Protein AF-A0A951REX8-F1 (afdb_monomer_lite)

pLDDT: mean 74.03, std 18.64, range [33.78, 98.06]

Secondary structure (DSSP, 8-state):
------SSSSSSSSTTS----------------TT-PPEEEEEE-TT--HHHHHHH-TTSEE-SSGGG-SEEEEEEEEE-GGGEEEEEEEEEE-GGGTT--EEEEEEEETT--HHHHHHHHHHHHHHHHHHHHTTSGGGGG---------STT-----------TTTTEEEEEEEEEEEEE-SSEEEEEEEEEEEEEEE-SS-EEEE--EEEEEEEEEEETTEEEEEEEEEEE--

Structure (mmCIF, N/CA/C/O backbone):
data_AF-A0A951REX8-F1
#
_entry.id   AF-A0A951REX8-F1
#
loop_
_atom_site.group_PDB
_atom_site.id
_atom_site.type_symbol
_atom_site.label_atom_id
_atom_site.label_alt_id
_atom_site.label_comp_id
_atom_site.label_asym_id
_atom_site.label_entity_id
_atom_site.label_seq_id
_atom_site.pdbx_PDB_ins_code
_atom_site.Cartn_x
_atom_site.Cartn_y
_atom_site.Cartn_z
_atom_site.occupancy
_atom_site.B_iso_or_equiv
_atom_site.auth_seq_id
_atom_site.auth_comp_id
_atom_site.auth_asym_id
_atom_site.auth_atom_id
_atom_site.pdbx_PDB_model_num
ATOM 1 N N . MET A 1 1 ? -49.685 -51.882 56.165 1.00 44.94 1 MET A N 1
ATOM 2 C CA . MET A 1 1 ? -49.463 -52.350 54.774 1.00 44.94 1 MET A CA 1
ATOM 3 C C . MET A 1 1 ? -50.764 -52.078 54.022 1.00 44.94 1 MET A C 1
ATOM 5 O O . MET A 1 1 ? -51.753 -52.671 54.402 1.00 44.94 1 MET A O 1
ATOM 9 N N . LYS A 1 2 ? -50.931 -51.133 53.093 1.00 41.31 2 LYS A N 1
ATOM 10 C CA . LYS A 1 2 ? -50.053 -50.334 52.222 1.00 41.31 2 LYS A CA 1
ATOM 11 C C . LYS A 1 2 ? -50.629 -48.901 52.150 1.00 41.31 2 LYS A C 1
ATOM 13 O O . LYS A 1 2 ? -51.845 -48.759 52.134 1.00 41.31 2 LYS A O 1
ATOM 18 N N . LEU A 1 3 ? -49.785 -47.871 52.085 1.00 39.97 3 LEU A N 1
ATOM 19 C CA . LEU A 1 3 ? -50.182 -46.517 51.673 1.00 39.97 3 LEU A CA 1
ATOM 20 C C . LEU A 1 3 ? -49.623 -46.278 50.266 1.00 39.97 3 LEU A C 1
ATOM 22 O O . LEU A 1 3 ? -48.453 -46.556 50.008 1.00 39.97 3 LEU A O 1
ATOM 26 N N . ASN A 1 4 ? -50.496 -45.848 49.356 1.00 43.50 4 ASN A N 1
ATOM 27 C CA . ASN A 1 4 ? -50.215 -45.644 47.938 1.00 43.50 4 ASN A CA 1
ATOM 28 C C . ASN A 1 4 ? -49.364 -44.384 47.721 1.00 43.50 4 ASN A C 1
ATOM 30 O O . ASN A 1 4 ? -49.815 -43.274 47.994 1.00 43.50 4 ASN A O 1
ATOM 34 N N . SER A 1 5 ? -48.168 -44.551 47.155 1.00 51.00 5 SER A N 1
ATOM 35 C CA . SER A 1 5 ? -47.365 -43.457 46.597 1.00 51.00 5 SER A CA 1
ATOM 36 C C . SER A 1 5 ? -47.782 -43.198 45.151 1.00 51.00 5 SER A C 1
ATOM 38 O O . SER A 1 5 ? -47.315 -43.861 44.231 1.00 51.00 5 SER A O 1
ATOM 40 N N . SER A 1 6 ? -48.681 -42.241 44.934 1.00 53.66 6 SER A N 1
ATOM 41 C CA . SER A 1 6 ? -48.972 -41.673 43.608 1.00 53.66 6 SER A CA 1
ATOM 42 C C . SER A 1 6 ? -49.496 -40.245 43.758 1.00 53.66 6 SER A C 1
ATOM 44 O O . SER A 1 6 ? -50.641 -39.964 43.438 1.00 53.66 6 SER A O 1
ATOM 46 N N . ALA A 1 7 ? -48.679 -39.346 44.317 1.00 53.06 7 ALA A N 1
ATOM 47 C CA . ALA A 1 7 ? -49.010 -37.916 44.388 1.00 53.06 7 ALA A CA 1
ATOM 48 C C . ALA A 1 7 ? -47.779 -37.007 44.597 1.00 53.06 7 ALA A C 1
ATOM 50 O O . ALA A 1 7 ? -47.863 -36.010 45.303 1.00 53.06 7 ALA A O 1
ATOM 51 N N . LEU A 1 8 ? -46.615 -37.343 44.027 1.00 48.91 8 LEU A N 1
ATOM 52 C CA . LEU A 1 8 ? -45.377 -36.565 44.238 1.00 48.91 8 LEU A CA 1
ATOM 53 C C . LEU A 1 8 ? -44.594 -36.262 42.952 1.00 48.91 8 LEU A C 1
ATOM 55 O O . LEU A 1 8 ? -43.401 -35.994 42.998 1.00 48.91 8 LEU A O 1
ATOM 59 N N . LEU A 1 9 ? -45.265 -36.272 41.796 1.00 46.84 9 LEU A N 1
ATOM 60 C CA . LEU A 1 9 ? -44.644 -35.976 40.495 1.00 46.84 9 LEU A CA 1
ATOM 61 C C . LEU A 1 9 ? -45.234 -34.753 39.777 1.00 46.84 9 LEU A C 1
ATOM 63 O O . LEU A 1 9 ? -44.963 -34.546 38.601 1.00 46.84 9 LEU A O 1
ATOM 67 N N . LEU A 1 10 ? -46.001 -33.909 40.477 1.00 46.56 10 LEU A N 1
ATOM 68 C CA . LEU A 1 10 ? -46.634 -32.725 39.879 1.00 46.56 10 LEU A CA 1
ATOM 69 C C . LEU A 1 10 ? -46.294 -31.401 40.590 1.00 46.56 10 LEU A C 1
ATOM 71 O O . LEU A 1 10 ? -47.094 -30.476 40.586 1.00 46.56 10 LEU A O 1
ATOM 75 N N . SER A 1 11 ? -45.109 -31.296 41.203 1.00 46.25 11 SER A N 1
ATOM 76 C CA . SER A 1 11 ? -44.628 -30.042 41.821 1.00 46.25 11 SER A CA 1
ATOM 77 C C . SER A 1 11 ? -43.315 -29.513 41.224 1.00 46.25 11 SER A C 1
ATOM 79 O O . SER A 1 11 ? -42.763 -28.544 41.737 1.00 46.25 11 SER A O 1
ATOM 81 N N . PHE A 1 12 ? -42.810 -30.101 40.133 1.00 40.66 12 PHE A N 1
ATOM 82 C CA . PHE A 1 12 ? -41.571 -29.644 39.478 1.00 40.66 12 PHE A CA 1
ATOM 83 C C . PHE A 1 12 ? -41.795 -28.996 38.097 1.00 40.66 12 PHE A C 1
ATOM 85 O O . PHE A 1 12 ? -40.836 -28.664 37.411 1.00 40.66 12 PHE A O 1
ATOM 92 N N . LEU A 1 13 ? -43.056 -28.781 37.690 1.00 42.59 13 LEU A N 1
ATOM 93 C CA . LEU A 1 13 ? -43.425 -28.259 36.361 1.00 42.59 13 LEU A CA 1
ATOM 94 C C . LEU A 1 13 ? -43.829 -26.767 36.352 1.00 42.59 13 LEU A C 1
ATOM 96 O O . LEU A 1 13 ? -44.333 -26.276 35.351 1.00 42.59 13 LEU A O 1
ATOM 100 N N . VAL A 1 14 ? -43.628 -26.024 37.448 1.00 45.00 14 VAL A N 1
ATOM 101 C CA . VAL A 1 14 ? -43.985 -24.583 37.519 1.00 45.00 14 VAL A CA 1
ATOM 102 C C . VAL A 1 14 ? -42.784 -23.683 37.857 1.00 45.00 14 VAL A C 1
ATOM 104 O O . VAL A 1 14 ? -42.881 -22.466 37.777 1.00 45.00 14 VAL A O 1
ATOM 107 N N . PHE A 1 15 ? -41.598 -24.248 38.103 1.00 40.59 15 PHE A N 1
ATOM 108 C CA . PHE A 1 15 ? -40.358 -23.477 38.308 1.00 40.59 15 PHE A CA 1
ATOM 109 C C . PHE A 1 15 ? -39.519 -23.300 37.025 1.00 40.59 15 PHE A C 1
ATOM 111 O O . PHE A 1 15 ? -38.314 -23.089 37.088 1.00 40.59 15 PHE A O 1
ATOM 118 N N . PHE A 1 16 ? -40.152 -23.393 35.851 1.00 43.62 16 PHE A N 1
ATOM 119 C CA . PHE A 1 16 ? -39.510 -23.219 34.538 1.00 43.62 16 PHE A CA 1
ATOM 120 C C . PHE A 1 16 ? -40.000 -21.976 33.771 1.00 43.62 16 PHE A C 1
ATOM 122 O O . PHE A 1 16 ? -39.776 -21.861 32.570 1.00 43.62 16 PHE A O 1
ATOM 129 N N . LEU A 1 17 ? -40.655 -21.025 34.447 1.00 45.03 17 LEU A N 1
ATOM 130 C CA . LEU A 1 17 ? -41.096 -19.755 33.855 1.00 45.03 17 LEU A CA 1
ATOM 131 C C . LEU A 1 17 ? -40.628 -18.551 34.687 1.00 45.03 17 LEU A C 1
ATOM 133 O O . LEU A 1 17 ? -41.444 -17.843 35.260 1.00 45.03 17 LEU A O 1
ATOM 137 N N . SER A 1 18 ? -39.317 -18.302 34.746 1.00 45.28 18 SER A N 1
ATOM 138 C CA . SER A 1 18 ? -38.777 -16.941 34.952 1.00 45.28 18 SER A CA 1
ATOM 139 C C . SER A 1 18 ? -37.246 -16.892 34.874 1.00 45.28 18 SER A C 1
ATOM 141 O O . SER A 1 18 ? -36.589 -16.336 35.751 1.00 45.28 18 SER A O 1
ATOM 143 N N . SER A 1 19 ? -36.637 -17.442 33.828 1.00 41.75 19 SER A N 1
ATOM 144 C CA . SER A 1 19 ? -35.323 -16.960 33.392 1.00 41.75 19 SER A CA 1
ATOM 145 C C . SER A 1 19 ? -35.574 -15.991 32.248 1.00 41.75 19 SER A C 1
ATOM 147 O O . SER A 1 19 ? -35.722 -16.379 31.093 1.00 41.75 19 SER A O 1
ATOM 149 N N . GLN A 1 20 ? -35.692 -14.710 32.598 1.00 53.12 20 GLN A N 1
ATOM 150 C CA . GLN A 1 20 ? -35.602 -13.622 31.632 1.00 53.12 20 GLN A CA 1
ATOM 151 C C . GLN A 1 20 ? -34.292 -13.823 30.869 1.00 53.12 20 GLN A C 1
ATOM 153 O O . GLN A 1 20 ? -33.210 -13.652 31.432 1.00 53.12 20 GLN A O 1
ATOM 158 N N . ILE A 1 21 ? -34.376 -14.249 29.608 1.00 54.44 21 ILE A N 1
ATOM 159 C CA . ILE A 1 21 ? -33.221 -14.230 28.721 1.00 54.44 21 ILE A CA 1
ATOM 160 C C . ILE A 1 21 ? -32.997 -12.757 28.411 1.00 54.44 21 ILE A C 1
ATOM 162 O O . ILE A 1 21 ? -33.536 -12.226 27.440 1.00 54.44 21 ILE A O 1
ATOM 166 N N . THR A 1 22 ? -32.216 -12.083 29.253 1.00 45.34 22 THR A N 1
ATOM 167 C CA . THR A 1 22 ? -31.586 -10.825 28.879 1.00 45.34 22 THR A CA 1
ATOM 168 C C . THR A 1 22 ? -30.729 -11.148 27.667 1.00 45.34 22 THR A C 1
ATOM 170 O O . THR A 1 22 ? -29.610 -11.642 27.791 1.00 45.34 22 THR A O 1
ATOM 173 N N . HIS A 1 23 ? -31.278 -10.922 26.476 1.00 47.47 23 HIS A N 1
ATOM 174 C CA . HIS A 1 23 ? -30.479 -10.808 25.274 1.00 47.47 23 HIS A CA 1
ATOM 175 C C . HIS A 1 23 ? -29.679 -9.532 25.497 1.00 47.47 23 HIS A C 1
ATOM 177 O O . HIS A 1 23 ? -30.139 -8.429 25.199 1.00 47.47 23 HIS A O 1
ATOM 183 N N . ALA A 1 24 ? -28.509 -9.670 26.121 1.00 40.78 24 ALA A N 1
ATOM 184 C CA . ALA A 1 24 ? -27.472 -8.676 25.994 1.00 40.78 24 ALA A CA 1
ATOM 185 C C . ALA A 1 24 ? -27.229 -8.591 24.493 1.00 40.78 24 ALA A C 1
ATOM 187 O O . ALA A 1 24 ? -26.622 -9.479 23.898 1.00 40.78 24 ALA A O 1
ATOM 188 N N . ASN A 1 25 ? -27.821 -7.574 23.871 1.00 46.06 25 ASN A N 1
ATOM 189 C CA . ASN A 1 25 ? -27.538 -7.214 22.506 1.00 46.06 25 ASN A CA 1
ATOM 190 C C . ASN A 1 25 ? -26.065 -6.812 22.512 1.00 46.06 25 ASN A C 1
ATOM 192 O O . ASN A 1 25 ? -25.723 -5.657 22.770 1.00 46.06 25 ASN A O 1
ATOM 196 N N . SER A 1 26 ? -25.175 -7.786 22.326 1.00 38.91 26 SER A N 1
ATOM 197 C CA . SER A 1 26 ? -23.780 -7.537 22.032 1.00 38.91 26 SER A CA 1
ATOM 198 C C . SER A 1 26 ? -23.741 -7.015 20.603 1.00 38.91 26 SER A C 1
ATOM 200 O O . SER A 1 26 ? -23.246 -7.666 19.688 1.00 38.91 26 SER A O 1
ATOM 202 N N . ASN A 1 27 ? -24.239 -5.790 20.425 1.00 37.78 27 ASN A N 1
ATOM 203 C CA . ASN A 1 27 ? -23.615 -4.844 19.529 1.00 37.78 27 ASN A CA 1
ATOM 204 C C . ASN A 1 27 ? -22.183 -4.695 20.039 1.00 37.78 27 ASN A C 1
ATOM 206 O O . ASN A 1 27 ? -21.844 -3.739 20.733 1.00 37.78 27 ASN A O 1
ATOM 210 N N . SER A 1 28 ? -21.331 -5.664 19.712 1.00 33.78 28 SER A N 1
ATOM 211 C CA . SER A 1 28 ? -19.890 -5.529 19.780 1.00 33.78 28 SER A CA 1
ATOM 212 C C . SER A 1 28 ? -19.479 -4.564 18.673 1.00 33.78 28 SER A C 1
ATOM 214 O O . SER A 1 28 ? -18.760 -4.909 17.740 1.00 33.78 28 SER A O 1
ATOM 216 N N . ARG A 1 29 ? -19.925 -3.308 18.787 1.00 38.94 29 ARG A N 1
ATOM 217 C CA . ARG A 1 29 ? -19.054 -2.201 18.442 1.00 38.94 29 ARG A CA 1
ATOM 218 C C . ARG A 1 29 ? -17.895 -2.377 19.408 1.00 38.94 29 ARG A C 1
ATOM 220 O O . ARG A 1 29 ? -18.053 -2.147 20.607 1.00 38.94 29 ARG A O 1
ATOM 227 N N . GLN A 1 30 ? -16.775 -2.901 18.904 1.00 41.84 30 GLN A N 1
ATOM 228 C CA . GLN A 1 30 ? -15.505 -2.822 19.621 1.00 41.84 30 GLN A CA 1
ATOM 229 C C . GLN A 1 30 ? -15.408 -1.415 20.220 1.00 41.84 30 GLN A C 1
ATOM 231 O O . GLN A 1 30 ? -15.847 -0.482 19.536 1.00 41.84 30 GLN A O 1
ATOM 236 N N . PRO A 1 31 ? -14.895 -1.247 21.456 1.00 38.09 31 PRO A N 1
ATOM 237 C CA . PRO A 1 31 ? -14.731 0.075 22.043 1.00 38.09 31 PRO A CA 1
ATOM 238 C C . PRO A 1 31 ? -14.084 0.954 20.982 1.00 38.09 31 PRO A C 1
ATOM 240 O O . PRO A 1 31 ? -12.977 0.659 20.522 1.00 38.09 31 PRO A O 1
ATOM 243 N N . GLY A 1 32 ? -14.854 1.931 20.492 1.00 43.75 32 GLY A N 1
ATOM 244 C CA . GLY A 1 32 ? -14.408 2.813 19.432 1.00 43.75 32 GLY A CA 1
ATOM 245 C C . GLY A 1 32 ? -13.082 3.367 19.900 1.00 43.75 32 GLY A C 1
ATOM 246 O O . GLY A 1 32 ? -13.005 3.898 21.012 1.00 43.75 32 GLY A O 1
ATOM 247 N N . ARG A 1 33 ? -12.019 3.144 19.119 1.00 61.41 33 ARG A N 1
ATOM 248 C CA . ARG A 1 33 ? -10.714 3.682 19.490 1.00 61.41 33 ARG A CA 1
ATOM 249 C C . ARG A 1 33 ? -10.919 5.168 19.786 1.00 61.41 33 ARG A C 1
ATOM 251 O O . ARG A 1 33 ? -11.617 5.812 19.000 1.00 61.41 33 ARG A O 1
ATOM 258 N N . PRO A 1 34 ? -10.365 5.713 20.883 1.00 56.00 34 PRO A N 1
ATOM 259 C CA . PRO A 1 34 ? -10.781 7.011 21.431 1.00 56.00 34 PRO A CA 1
ATOM 260 C C . PRO A 1 34 ? -10.759 8.175 20.429 1.00 56.00 34 PRO A C 1
ATOM 262 O O . PRO A 1 34 ? -11.400 9.196 20.638 1.00 56.00 34 PRO A O 1
ATOM 265 N N . ASN A 1 35 ? -10.003 8.023 19.342 1.00 72.06 35 ASN A N 1
ATOM 266 C CA . ASN A 1 35 ? -9.766 9.018 18.309 1.00 72.06 35 ASN A CA 1
ATOM 267 C C . ASN A 1 35 ? -10.470 8.738 16.966 1.00 72.06 35 ASN A C 1
ATOM 269 O O . ASN A 1 35 ? -10.239 9.490 16.026 1.00 72.06 35 ASN A O 1
ATOM 273 N N . GLY A 1 36 ? -11.266 7.669 16.836 1.00 81.81 36 GLY A N 1
ATOM 274 C CA . GLY A 1 36 ? -11.939 7.299 15.581 1.00 81.81 36 GLY A CA 1
ATOM 275 C C . GLY A 1 36 ? -11.011 6.803 14.463 1.00 81.81 36 GLY A C 1
ATOM 276 O O . GLY A 1 36 ? -11.469 6.608 13.340 1.00 81.81 36 GLY A O 1
ATOM 277 N N . ARG A 1 37 ? -9.716 6.592 14.745 1.00 93.12 37 ARG A N 1
ATOM 278 C CA . ARG A 1 37 ? -8.727 6.150 13.751 1.00 93.12 37 ARG A CA 1
ATOM 279 C C . ARG A 1 37 ? -8.721 4.636 13.579 1.00 93.12 37 ARG A C 1
ATOM 281 O O . ARG A 1 37 ? -8.806 3.877 14.553 1.00 93.12 37 ARG A O 1
ATOM 288 N N . ILE A 1 38 ? -8.509 4.210 12.339 1.00 95.38 38 ILE A N 1
ATOM 289 C CA . ILE A 1 38 ? -8.200 2.817 12.019 1.00 95.38 38 ILE A CA 1
ATOM 290 C C . ILE A 1 38 ? -6.740 2.494 12.355 1.00 95.38 38 ILE A C 1
ATOM 292 O O . ILE A 1 38 ? -5.863 3.352 12.225 1.00 95.38 38 ILE A O 1
ATOM 296 N N . SER A 1 39 ? -6.479 1.264 12.791 1.00 96.56 39 SER A N 1
ATOM 297 C CA . SER A 1 39 ? -5.122 0.746 12.975 1.00 96.56 39 SER A CA 1
ATOM 298 C C . SER A 1 39 ? -4.603 0.143 11.673 1.00 96.56 39 SER A C 1
ATOM 300 O O . SER A 1 39 ? -5.248 -0.730 11.098 1.00 96.56 39 SER A O 1
ATOM 302 N N . VAL A 1 40 ? -3.417 0.554 11.247 1.00 97.44 40 VAL A N 1
ATOM 303 C CA . VAL A 1 40 ? -2.760 0.104 10.020 1.00 97.44 40 VAL A CA 1
ATOM 304 C C . VAL A 1 40 ? -1.453 -0.588 10.375 1.00 97.44 40 VAL A C 1
ATOM 306 O O . VAL A 1 40 ? -0.632 -0.035 11.110 1.00 97.44 40 VAL A O 1
ATOM 309 N N . PHE A 1 41 ? -1.256 -1.786 9.834 1.00 96.69 41 PHE A N 1
ATOM 310 C CA . PHE A 1 41 ? 0.031 -2.471 9.835 1.00 96.69 41 PHE A CA 1
ATOM 311 C C . PHE A 1 41 ? 0.647 -2.361 8.440 1.00 96.69 41 PHE A C 1
ATOM 313 O O . PHE A 1 41 ? -0.022 -2.657 7.450 1.00 96.69 41 PHE A O 1
ATOM 320 N N . LEU A 1 42 ? 1.895 -1.897 8.376 1.00 96.69 42 LEU A N 1
ATOM 321 C CA . LEU A 1 42 ? 2.667 -1.783 7.141 1.00 96.69 42 LEU A CA 1
ATOM 322 C C . LEU A 1 42 ? 3.652 -2.950 7.080 1.00 96.69 42 LEU A C 1
ATOM 324 O O . LEU A 1 42 ? 4.591 -3.001 7.873 1.00 96.69 42 LEU A O 1
ATOM 328 N N . ASP A 1 43 ? 3.410 -3.864 6.151 1.00 91.12 43 ASP A N 1
ATOM 329 C CA . ASP A 1 43 ? 4.246 -5.020 5.847 1.00 91.12 43 ASP A CA 1
ATOM 330 C C . ASP A 1 43 ? 5.103 -4.688 4.626 1.00 91.12 43 ASP A C 1
ATOM 332 O O . ASP A 1 43 ? 4.635 -4.667 3.482 1.00 91.12 43 ASP A O 1
ATOM 336 N N . THR A 1 44 ? 6.336 -4.285 4.909 1.00 92.00 44 THR A N 1
ATOM 337 C CA . THR A 1 44 ? 7.257 -3.699 3.938 1.00 92.00 44 THR A CA 1
ATOM 338 C C . THR A 1 44 ? 8.674 -4.182 4.207 1.00 92.00 44 THR A C 1
ATOM 340 O O . THR A 1 44 ? 9.042 -4.477 5.345 1.00 92.00 44 THR A O 1
ATOM 343 N N . GLU A 1 45 ? 9.506 -4.207 3.172 1.00 89.19 45 GLU A N 1
ATOM 344 C CA . GLU A 1 45 ? 10.932 -4.507 3.319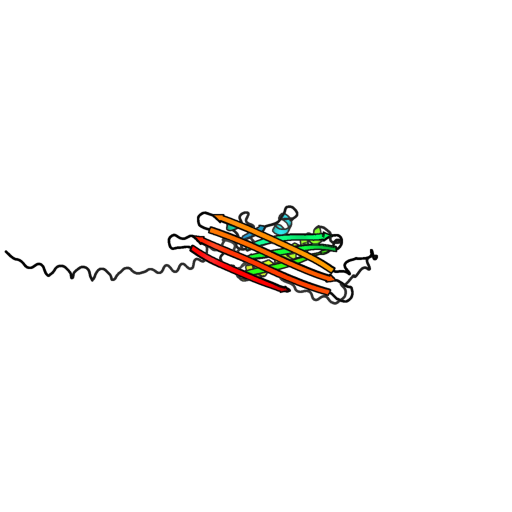 1.00 89.19 45 GLU A CA 1
ATOM 345 C C . GLU A 1 45 ? 11.744 -3.256 3.723 1.00 89.19 45 GLU A C 1
ATOM 347 O O . GLU A 1 45 ? 11.220 -2.147 3.844 1.00 89.19 45 GLU A O 1
ATOM 352 N N . SER A 1 46 ? 13.059 -3.419 3.895 1.00 89.25 46 SER A N 1
ATOM 353 C CA . SER A 1 46 ? 13.979 -2.403 4.435 1.00 89.25 46 SER A CA 1
ATOM 354 C C . SER A 1 46 ? 14.123 -1.116 3.614 1.00 89.25 46 SER A C 1
ATOM 356 O O . SER A 1 46 ? 14.633 -0.125 4.128 1.00 89.25 46 SER A O 1
ATOM 358 N N . TRP A 1 47 ? 13.704 -1.109 2.348 1.00 90.56 47 TRP A N 1
ATOM 359 C CA . TRP A 1 47 ? 13.794 0.061 1.470 1.00 90.56 47 TRP A CA 1
ATOM 360 C C . TRP A 1 47 ? 12.700 1.106 1.730 1.00 90.56 47 TRP A C 1
ATOM 362 O O . TRP A 1 47 ? 12.762 2.203 1.177 1.00 90.56 47 TRP A O 1
ATOM 372 N N . PHE A 1 48 ? 11.677 0.765 2.513 1.00 95.06 48 PHE A N 1
ATOM 373 C CA . PHE A 1 48 ? 10.492 1.592 2.684 1.00 95.06 48 PHE A CA 1
ATOM 374 C C . PHE A 1 48 ? 10.684 2.687 3.744 1.00 95.06 48 PHE A C 1
ATOM 376 O O . PHE A 1 48 ? 11.035 2.421 4.895 1.00 95.06 48 PHE A O 1
ATOM 383 N N . ASP A 1 49 ? 10.391 3.936 3.374 1.00 96.06 49 ASP A N 1
ATOM 384 C CA . ASP A 1 49 ? 10.482 5.093 4.273 1.00 96.06 49 ASP A CA 1
ATOM 385 C C . ASP A 1 49 ? 9.224 5.207 5.157 1.00 96.06 49 ASP A C 1
ATOM 387 O O . ASP A 1 49 ? 8.250 5.896 4.832 1.00 96.06 49 ASP A O 1
ATOM 391 N N . HIS A 1 50 ? 9.234 4.495 6.288 1.00 96.31 50 HIS A N 1
ATOM 392 C CA . HIS A 1 50 ? 8.125 4.509 7.245 1.00 96.31 50 HIS A CA 1
ATOM 393 C C . HIS A 1 50 ? 7.854 5.896 7.829 1.00 96.31 50 HIS A C 1
ATOM 395 O O . HIS A 1 50 ? 6.696 6.229 8.088 1.00 96.31 50 HIS A O 1
ATOM 401 N N . ASP A 1 51 ? 8.894 6.690 8.075 1.00 97.12 51 ASP A N 1
ATOM 402 C CA . ASP A 1 51 ? 8.745 7.980 8.742 1.00 97.12 51 ASP A CA 1
ATOM 403 C C . ASP A 1 51 ? 8.085 8.992 7.810 1.00 97.12 51 ASP A C 1
ATOM 405 O O . ASP A 1 51 ? 7.141 9.673 8.220 1.00 97.12 51 ASP A O 1
ATOM 409 N N . PHE A 1 52 ? 8.477 9.006 6.534 1.00 97.88 52 PHE A N 1
ATOM 410 C CA . PHE A 1 52 ? 7.803 9.806 5.519 1.00 97.88 52 PHE A CA 1
ATOM 411 C C . PHE A 1 52 ? 6.321 9.439 5.396 1.00 97.88 52 PHE A C 1
ATOM 413 O O . PHE A 1 52 ? 5.459 10.318 5.439 1.00 97.88 52 PHE A O 1
ATOM 420 N N . VAL A 1 53 ? 5.987 8.147 5.315 1.00 98.06 53 VAL A N 1
ATOM 421 C CA . VAL A 1 53 ? 4.582 7.717 5.199 1.00 98.06 53 VAL A CA 1
ATOM 422 C C . VAL A 1 53 ? 3.768 8.086 6.436 1.00 98.06 53 VAL A C 1
ATOM 424 O O . VAL A 1 53 ? 2.655 8.600 6.308 1.00 98.06 53 VAL A O 1
ATOM 427 N N . ARG A 1 54 ? 4.328 7.914 7.638 1.00 97.25 54 ARG A N 1
ATOM 428 C CA . ARG A 1 54 ? 3.671 8.315 8.892 1.00 97.25 54 ARG A CA 1
ATOM 429 C C . ARG A 1 54 ? 3.399 9.814 8.951 1.00 97.25 54 ARG A C 1
ATOM 431 O O . ARG A 1 54 ? 2.324 10.210 9.398 1.00 97.25 54 ARG A O 1
ATOM 438 N N . GLN A 1 55 ? 4.341 10.633 8.486 1.00 97.50 55 GLN A N 1
ATOM 439 C CA . GLN A 1 55 ? 4.169 12.085 8.402 1.00 97.50 55 GLN A CA 1
ATOM 440 C C . GLN A 1 55 ? 3.093 12.471 7.380 1.00 97.50 55 GLN A C 1
ATOM 442 O O . GLN A 1 55 ? 2.272 13.346 7.646 1.00 97.50 55 GLN A O 1
ATOM 447 N N . GLN A 1 56 ? 3.071 11.807 6.223 1.00 97.38 56 GLN A N 1
ATOM 448 C CA . GLN A 1 56 ? 2.148 12.118 5.131 1.00 97.38 56 GLN A CA 1
ATOM 449 C C . GLN A 1 56 ? 0.725 11.600 5.350 1.00 97.38 56 GLN A C 1
ATOM 451 O O . GLN A 1 56 ? -0.210 12.122 4.740 1.00 97.38 56 GLN A O 1
ATOM 456 N N . ILE A 1 57 ? 0.546 10.577 6.186 1.00 97.31 57 ILE A N 1
ATOM 457 C CA . ILE A 1 57 ? -0.751 9.956 6.466 1.00 97.31 57 ILE A CA 1
ATOM 458 C C . ILE A 1 57 ? -0.949 9.879 7.991 1.00 97.31 57 ILE A C 1
ATOM 460 O O . ILE A 1 57 ? -0.861 8.802 8.590 1.00 97.31 57 ILE A O 1
ATOM 464 N N . PRO A 1 58 ? -1.233 11.019 8.650 1.00 95.19 58 PRO A N 1
ATOM 465 C CA . PRO A 1 58 ? -1.373 11.090 10.104 1.00 95.19 58 PRO A CA 1
ATOM 466 C C . PRO A 1 58 ? -2.770 10.687 10.601 1.00 95.19 58 PRO A C 1
ATOM 468 O O . PRO A 1 58 ? -3.007 10.677 11.807 1.00 95.19 58 PRO A O 1
ATOM 471 N N . VAL A 1 59 ? -3.721 10.412 9.701 1.00 94.12 59 VAL A N 1
ATOM 472 C CA . VAL A 1 59 ? -5.136 10.132 10.023 1.00 94.12 59 VAL A CA 1
ATOM 473 C C . VAL A 1 59 ? -5.389 8.697 10.491 1.00 94.12 59 VAL A C 1
ATOM 475 O O . VAL A 1 59 ? -6.474 8.390 10.975 1.00 94.12 59 VAL A O 1
ATOM 478 N N . VAL A 1 60 ? -4.384 7.826 10.405 1.00 96.31 60 VAL A N 1
ATOM 479 C CA . VAL A 1 60 ? -4.439 6.439 10.882 1.00 96.31 60 VAL A CA 1
ATOM 480 C C . VAL A 1 60 ? -3.577 6.256 12.133 1.00 96.31 60 VAL A C 1
ATOM 482 O O . VAL A 1 60 ? -2.836 7.152 12.545 1.00 96.31 60 VAL A O 1
ATOM 485 N N . ASN A 1 61 ? -3.700 5.102 12.779 1.00 96.12 61 ASN A N 1
ATOM 486 C CA . ASN A 1 61 ? -2.813 4.671 13.851 1.00 96.12 61 ASN A CA 1
ATOM 487 C C . ASN A 1 61 ? -1.901 3.552 13.339 1.00 96.12 61 ASN A C 1
ATOM 489 O O . ASN A 1 61 ? -2.403 2.526 12.896 1.00 96.12 61 ASN A O 1
ATOM 493 N N . TYR A 1 62 ? -0.583 3.708 13.417 1.00 96.75 62 TYR A N 1
ATOM 494 C CA . TYR A 1 62 ? 0.342 2.668 12.964 1.00 96.75 62 TYR A CA 1
ATOM 495 C C . TYR A 1 62 ? 0.639 1.686 14.089 1.00 96.75 62 TYR A C 1
ATOM 497 O O . TYR A 1 62 ? 1.145 2.078 15.140 1.00 96.75 62 TYR A O 1
ATOM 505 N N . VAL A 1 63 ? 0.347 0.409 13.859 1.00 95.81 63 VAL A N 1
ATOM 506 C CA . VAL A 1 63 ? 0.628 -0.673 14.810 1.00 95.81 63 VAL A CA 1
ATOM 507 C C . VAL A 1 63 ? 1.840 -1.481 14.358 1.00 95.81 63 VAL A C 1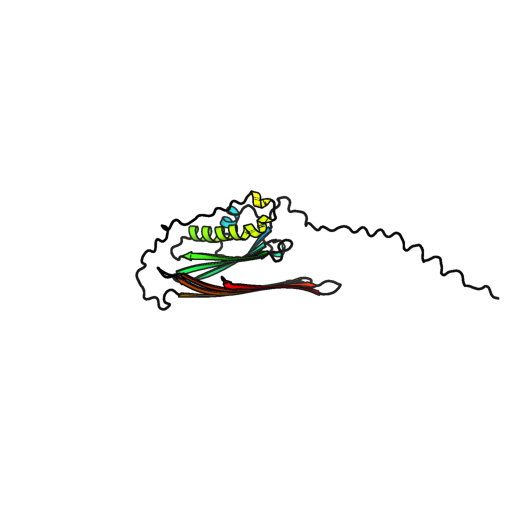
ATOM 509 O O . VAL A 1 63 ? 2.153 -1.541 13.171 1.00 95.81 63 VAL A O 1
ATOM 512 N N . ARG A 1 64 ? 2.547 -2.084 15.318 1.00 90.81 64 ARG A N 1
ATOM 513 C CA . ARG A 1 64 ? 3.695 -2.971 15.053 1.00 90.81 64 ARG A CA 1
ATOM 514 C C . ARG A 1 64 ? 3.298 -4.433 14.897 1.00 90.81 64 ARG A C 1
ATOM 516 O O . ARG A 1 64 ? 4.072 -5.212 14.363 1.00 90.81 64 ARG A O 1
ATOM 523 N N . ASP A 1 65 ? 2.123 -4.787 15.395 1.00 86.00 65 ASP A N 1
ATOM 524 C CA . ASP A 1 65 ? 1.594 -6.140 15.357 1.00 86.00 65 ASP A CA 1
ATOM 525 C C . ASP A 1 65 ? 0.441 -6.204 14.353 1.00 86.00 65 ASP A C 1
ATOM 527 O O . ASP A 1 65 ? -0.506 -5.410 14.423 1.00 86.00 65 ASP A O 1
ATOM 531 N N . ARG A 1 66 ? 0.526 -7.161 13.425 1.00 85.44 66 ARG A N 1
ATOM 532 C CA . ARG A 1 66 ? -0.485 -7.413 12.395 1.00 85.44 66 ARG A CA 1
ATOM 533 C C . ARG A 1 66 ? -1.860 -7.729 12.991 1.00 85.44 66 ARG A C 1
ATOM 535 O O . ARG A 1 66 ? -2.876 -7.379 12.396 1.00 85.44 66 ARG A O 1
ATOM 542 N N . GLU A 1 67 ? -1.922 -8.344 14.170 1.00 84.88 67 GLU A N 1
ATOM 543 C CA . GLU A 1 67 ? -3.181 -8.770 14.801 1.00 84.88 67 GLU A CA 1
ATOM 544 C C . GLU A 1 67 ? -3.976 -7.594 15.370 1.00 84.88 67 GLU A C 1
ATOM 546 O O . GLU A 1 67 ? -5.206 -7.625 15.468 1.00 84.88 67 GLU A O 1
ATOM 551 N N . GLN A 1 68 ? -3.278 -6.499 15.667 1.00 89.19 68 GLN A N 1
ATOM 552 C CA . GLN A 1 68 ? -3.878 -5.253 16.133 1.00 89.19 68 GLN A CA 1
ATOM 553 C C . GLN A 1 68 ? -4.373 -4.362 14.983 1.00 89.19 68 GLN A C 1
ATOM 555 O O . GLN A 1 68 ? -4.990 -3.317 15.230 1.00 89.19 68 GLN A O 1
ATOM 560 N N . ALA A 1 69 ? -4.122 -4.750 13.730 1.00 93.56 69 ALA A N 1
ATOM 561 C CA . ALA A 1 69 ? -4.472 -3.970 12.552 1.00 93.56 69 ALA A CA 1
ATOM 562 C C . ALA A 1 69 ? -5.947 -4.146 12.168 1.00 93.56 69 ALA A C 1
ATOM 564 O O . ALA A 1 69 ? -6.515 -5.235 12.260 1.00 93.56 69 ALA A O 1
ATOM 565 N N . ASP A 1 70 ? -6.593 -3.056 11.764 1.00 94.94 70 ASP A N 1
ATOM 566 C CA . ASP A 1 70 ? -7.832 -3.101 10.978 1.00 94.94 70 ASP A CA 1
ATOM 567 C C . ASP A 1 70 ? -7.536 -3.275 9.495 1.00 94.94 70 ASP A C 1
ATOM 569 O O . ASP A 1 70 ? -8.353 -3.833 8.778 1.00 94.94 70 ASP A O 1
ATOM 573 N N . VAL A 1 71 ? -6.385 -2.775 9.045 1.00 95.38 71 VAL A N 1
ATOM 574 C CA . VAL A 1 71 ? -5.937 -2.868 7.659 1.00 95.38 71 VAL A CA 1
ATOM 575 C C . VAL A 1 71 ? -4.484 -3.319 7.657 1.00 95.38 71 VAL A C 1
ATOM 577 O O . VAL A 1 71 ? -3.620 -2.664 8.246 1.00 95.38 71 VAL A O 1
ATOM 580 N N . HIS A 1 72 ? -4.220 -4.449 7.014 1.00 94.00 72 HIS A N 1
ATOM 581 C CA . HIS A 1 72 ? -2.871 -4.933 6.738 1.00 94.00 72 HIS A CA 1
ATOM 582 C C . HIS A 1 72 ? -2.511 -4.504 5.323 1.00 94.00 72 HIS A C 1
ATOM 584 O O . HIS A 1 72 ? -3.182 -4.886 4.368 1.00 94.00 72 HIS A O 1
ATOM 590 N N . ILE A 1 73 ? -1.487 -3.665 5.204 1.00 95.62 73 ILE A N 1
ATOM 591 C CA . ILE A 1 73 ? -0.996 -3.189 3.918 1.00 95.62 73 ILE A CA 1
ATOM 592 C C . ILE A 1 73 ? 0.310 -3.899 3.606 1.00 95.62 73 ILE A C 1
ATOM 594 O O . ILE A 1 73 ? 1.247 -3.799 4.392 1.00 95.62 73 ILE A O 1
ATOM 598 N N . ILE A 1 74 ? 0.370 -4.579 2.466 1.00 92.50 74 ILE A N 1
ATOM 599 C CA . ILE A 1 74 ? 1.579 -5.244 1.972 1.00 92.50 74 ILE A CA 1
ATOM 600 C C . ILE A 1 74 ? 2.103 -4.450 0.787 1.00 92.50 74 ILE A C 1
ATOM 602 O O . ILE A 1 74 ? 1.345 -4.171 -0.145 1.00 92.50 74 ILE A O 1
ATOM 606 N N . ILE A 1 75 ? 3.387 -4.097 0.820 1.00 92.31 75 ILE A N 1
ATOM 607 C CA . ILE A 1 75 ? 4.034 -3.345 -0.255 1.00 92.31 75 ILE A CA 1
ATOM 608 C C . ILE A 1 75 ? 5.254 -4.116 -0.735 1.00 92.31 75 ILE A C 1
ATOM 610 O O . ILE A 1 75 ? 6.245 -4.238 -0.014 1.00 92.31 75 ILE A O 1
ATOM 614 N N . THR A 1 76 ? 5.199 -4.587 -1.977 1.00 83.25 76 THR A N 1
ATOM 615 C CA . THR A 1 76 ? 6.334 -5.218 -2.653 1.00 83.25 76 THR A CA 1
ATOM 616 C C . THR A 1 76 ? 6.829 -4.317 -3.772 1.00 83.25 76 THR A C 1
ATOM 618 O O . THR A 1 76 ? 6.053 -3.593 -4.399 1.00 83.25 76 THR A O 1
ATOM 621 N N . ARG A 1 77 ? 8.142 -4.339 -4.009 1.00 84.56 77 ARG A N 1
ATOM 622 C CA . ARG A 1 77 ? 8.755 -3.683 -5.165 1.00 84.56 77 ARG A CA 1
ATOM 623 C C . ARG A 1 77 ? 9.286 -4.738 -6.121 1.00 84.56 77 ARG A C 1
ATOM 625 O O . ARG A 1 77 ? 9.862 -5.734 -5.687 1.00 84.56 77 ARG A O 1
ATOM 632 N N . HIS A 1 78 ? 9.160 -4.472 -7.407 1.00 79.50 78 HIS A N 1
ATOM 633 C CA . HIS A 1 78 ? 9.644 -5.333 -8.469 1.00 79.50 78 HIS A CA 1
ATOM 634 C C . HIS A 1 78 ? 10.419 -4.478 -9.470 1.00 79.50 78 HIS A C 1
ATOM 636 O O . HIS A 1 78 ? 9.911 -3.491 -10.000 1.00 79.50 78 HIS A O 1
ATOM 642 N N . ASN A 1 79 ? 11.699 -4.801 -9.643 1.00 72.81 79 ASN A N 1
ATOM 643 C CA . ASN A 1 79 ? 12.606 -4.036 -10.489 1.00 72.81 79 ASN A CA 1
ATOM 644 C C . ASN A 1 79 ? 12.500 -4.543 -11.935 1.00 72.81 79 ASN A C 1
ATOM 646 O O . ASN A 1 79 ? 12.703 -5.732 -12.178 1.00 72.81 79 ASN A O 1
ATOM 650 N N . ALA A 1 80 ? 12.211 -3.641 -12.871 1.00 72.88 80 ALA A N 1
ATOM 651 C CA . ALA A 1 80 ? 12.109 -3.917 -14.302 1.00 72.88 80 ALA A CA 1
ATOM 652 C C . ALA A 1 80 ? 13.375 -3.488 -15.077 1.00 72.88 80 ALA A C 1
ATOM 654 O O . ALA A 1 80 ? 13.328 -3.227 -16.277 1.00 72.88 80 ALA A O 1
ATOM 655 N N . GLY A 1 81 ? 14.517 -3.382 -14.395 1.00 69.06 81 GLY A N 1
ATOM 656 C CA . GLY A 1 81 ? 15.789 -2.969 -14.978 1.00 69.06 81 GLY A CA 1
ATOM 657 C C . GLY A 1 81 ? 15.826 -1.474 -15.291 1.00 69.06 81 GLY A C 1
ATOM 658 O O . GLY A 1 81 ? 15.459 -0.646 -14.459 1.00 69.06 81 GLY A O 1
ATOM 659 N N . SER A 1 82 ? 16.281 -1.129 -16.498 1.00 67.94 82 SER A N 1
ATOM 660 C CA . SER A 1 82 ? 16.394 0.259 -16.969 1.00 67.94 82 SER A CA 1
ATOM 661 C C . SER A 1 82 ? 15.046 0.956 -17.165 1.00 67.94 82 SER A C 1
ATOM 663 O O . SER A 1 82 ? 15.014 2.178 -17.225 1.00 67.94 82 SER A O 1
ATOM 665 N N . ALA A 1 83 ? 13.933 0.217 -17.221 1.00 69.88 83 ALA A N 1
ATOM 666 C CA . ALA A 1 83 ? 12.607 0.805 -17.389 1.00 69.88 83 ALA A CA 1
ATOM 667 C C . ALA A 1 83 ? 12.092 1.483 -16.104 1.00 69.88 83 ALA A C 1
ATOM 669 O O . ALA A 1 83 ? 11.406 2.507 -16.164 1.00 69.88 83 ALA A O 1
ATOM 670 N N . GLY A 1 84 ? 12.408 0.924 -14.931 1.00 77.44 84 GLY A N 1
ATOM 671 C CA . GLY A 1 84 ? 11.919 1.440 -13.656 1.00 77.44 84 GLY A CA 1
ATOM 672 C C . GLY A 1 84 ? 11.574 0.364 -12.634 1.00 77.44 84 GLY A C 1
ATOM 673 O O . GLY A 1 84 ? 12.080 -0.756 -12.662 1.00 77.44 84 GLY A O 1
ATOM 674 N N . THR A 1 85 ? 10.726 0.729 -11.677 1.00 80.56 85 THR A N 1
ATOM 675 C CA . THR A 1 85 ? 10.307 -0.131 -10.566 1.00 80.56 85 THR A CA 1
ATOM 676 C C . THR A 1 85 ? 8.795 -0.080 -10.392 1.00 80.56 85 THR A C 1
ATOM 678 O O . THR A 1 85 ? 8.203 0.991 -10.248 1.00 80.56 85 THR A O 1
ATOM 681 N N . ASN A 1 86 ? 8.171 -1.253 -10.345 1.00 83.06 86 ASN A N 1
ATOM 682 C CA . ASN A 1 86 ? 6.763 -1.411 -10.020 1.00 83.06 86 ASN A CA 1
ATOM 683 C C . ASN A 1 86 ? 6.586 -1.650 -8.514 1.00 83.06 86 ASN A C 1
ATOM 685 O O . ASN A 1 86 ? 7.256 -2.495 -7.925 1.00 83.06 86 ASN A O 1
ATOM 689 N N . TYR A 1 87 ? 5.665 -0.925 -7.889 1.00 87.25 87 TYR A N 1
ATOM 690 C CA . TYR A 1 87 ? 5.282 -1.083 -6.489 1.00 87.25 87 TYR A CA 1
ATOM 691 C C . TYR A 1 87 ? 3.869 -1.650 -6.422 1.00 87.25 87 TYR A C 1
ATOM 693 O O . TYR A 1 87 ? 2.906 -0.955 -6.755 1.00 87.25 87 TYR A O 1
ATOM 701 N N . ALA A 1 88 ? 3.732 -2.895 -5.975 1.00 83.12 88 ALA A N 1
ATOM 702 C CA . ALA A 1 88 ? 2.441 -3.542 -5.788 1.00 83.12 88 ALA A CA 1
ATOM 703 C C . ALA A 1 88 ? 1.982 -3.385 -4.334 1.00 83.12 88 ALA A C 1
ATOM 705 O O . ALA A 1 88 ? 2.680 -3.777 -3.401 1.00 83.12 88 ALA A O 1
ATOM 706 N N . ILE A 1 89 ? 0.785 -2.828 -4.145 1.00 91.00 89 ILE A N 1
ATOM 707 C CA . ILE A 1 89 ? 0.242 -2.440 -2.840 1.00 91.00 89 ILE A CA 1
ATOM 708 C C . ILE A 1 89 ? -1.082 -3.172 -2.618 1.00 91.00 89 ILE A C 1
ATOM 710 O O . ILE A 1 89 ? -2.061 -2.900 -3.311 1.00 91.00 89 ILE A O 1
ATOM 714 N N . SER A 1 90 ? -1.120 -4.093 -1.657 1.00 87.06 90 SER A N 1
ATOM 715 C CA . SER A 1 90 ? -2.361 -4.744 -1.214 1.00 87.06 90 SER A CA 1
ATOM 716 C C . SER A 1 90 ? -2.846 -4.147 0.086 1.00 87.06 90 SER A C 1
ATOM 718 O O . SER A 1 90 ? -2.053 -3.941 0.997 1.00 87.06 90 SER A O 1
ATOM 720 N N . PHE A 1 91 ? -4.155 -3.971 0.201 1.00 93.62 91 PHE A N 1
ATOM 721 C CA . PHE A 1 91 ? -4.855 -3.618 1.424 1.00 93.62 91 PHE A CA 1
ATOM 722 C C . PHE A 1 91 ? -5.786 -4.769 1.774 1.00 93.62 91 PHE A C 1
ATOM 724 O O . PHE A 1 91 ? -6.637 -5.145 0.968 1.00 93.62 91 PHE A O 1
ATOM 731 N N . ILE A 1 92 ? -5.607 -5.322 2.967 1.00 86.88 92 ILE A N 1
ATOM 732 C CA . ILE A 1 92 ? -6.378 -6.453 3.469 1.00 86.88 92 ILE A CA 1
ATOM 733 C C . ILE A 1 92 ? -7.150 -5.985 4.696 1.00 86.88 92 ILE A C 1
ATOM 735 O O . ILE A 1 92 ? -6.559 -5.590 5.709 1.00 86.88 92 ILE A O 1
ATOM 739 N N . GLY A 1 93 ? -8.475 -6.018 4.599 1.00 87.44 93 GLY A N 1
ATOM 740 C CA . GLY A 1 93 ? -9.372 -5.599 5.662 1.00 87.44 93 GLY A CA 1
ATOM 741 C C . GLY A 1 93 ? -9.527 -6.660 6.754 1.00 87.44 93 GLY A C 1
ATOM 742 O O . GLY A 1 93 ? -9.741 -7.844 6.500 1.00 87.44 93 GLY A O 1
ATOM 743 N N . ASN A 1 94 ? -9.462 -6.227 8.011 1.00 85.88 94 ASN A N 1
ATOM 744 C CA . ASN A 1 94 ? -9.639 -7.050 9.202 1.00 85.88 94 ASN A CA 1
ATOM 745 C C . ASN A 1 94 ? -10.812 -6.549 10.056 1.00 85.88 94 ASN A C 1
ATOM 747 O O . ASN A 1 94 ? -11.175 -5.372 10.047 1.00 85.88 94 ASN A O 1
ATOM 751 N N . ARG A 1 95 ? -11.371 -7.452 10.873 1.00 86.94 95 ARG A N 1
ATOM 752 C CA . ARG A 1 95 ? -12.458 -7.168 11.827 1.00 86.94 95 ARG A CA 1
ATOM 753 C C . ARG A 1 95 ? -13.661 -6.509 11.144 1.00 86.94 95 ARG A C 1
ATOM 755 O O . ARG A 1 95 ? -14.333 -7.163 10.357 1.00 86.94 95 ARG A O 1
ATOM 762 N N . ALA A 1 96 ? -13.928 -5.237 11.430 1.00 87.06 96 ALA A N 1
ATOM 763 C CA . ALA A 1 96 ? -15.052 -4.506 10.848 1.00 87.06 96 ALA A CA 1
ATOM 764 C C . ALA A 1 96 ? -14.913 -4.277 9.331 1.00 87.06 96 ALA A C 1
ATOM 766 O O . ALA A 1 96 ? -15.902 -3.960 8.682 1.00 87.06 96 ALA A O 1
ATOM 767 N N . PHE A 1 97 ? -13.711 -4.457 8.773 1.00 88.75 97 PHE A N 1
ATOM 768 C CA . PHE A 1 97 ? -13.413 -4.247 7.356 1.00 88.75 97 PHE A CA 1
ATOM 769 C C . PHE A 1 97 ? -13.228 -5.554 6.576 1.00 88.75 97 PHE A C 1
ATOM 771 O O . PHE A 1 97 ? -12.683 -5.535 5.478 1.00 88.75 97 PHE A O 1
ATOM 778 N N . LEU A 1 98 ? -13.644 -6.699 7.129 1.00 84.31 98 LEU A N 1
ATOM 779 C CA . LEU A 1 98 ? -13.559 -7.980 6.422 1.00 84.31 98 LEU A CA 1
ATOM 780 C C . LEU A 1 98 ? -14.258 -7.905 5.055 1.00 84.31 98 LEU A C 1
ATOM 782 O O . LEU A 1 98 ? -15.407 -7.477 4.963 1.00 84.31 98 LEU A O 1
ATOM 786 N N . GLY A 1 99 ? -13.558 -8.344 4.006 1.00 78.50 99 GLY A N 1
ATOM 787 C CA . GLY A 1 99 ? -14.048 -8.326 2.624 1.00 78.50 99 GLY A CA 1
ATOM 788 C C . GLY A 1 99 ? -13.872 -6.989 1.897 1.00 78.50 99 GLY A C 1
ATOM 789 O O . GLY A 1 99 ? -14.131 -6.919 0.697 1.00 78.50 99 GLY A O 1
ATOM 790 N N . ILE A 1 100 ? -13.406 -5.942 2.585 1.00 84.62 100 ILE A N 1
ATOM 791 C CA . ILE A 1 100 ? -12.977 -4.688 1.961 1.00 84.62 100 ILE A CA 1
ATOM 792 C C . ILE A 1 100 ? -11.480 -4.817 1.699 1.00 84.62 100 ILE A C 1
ATOM 794 O O . ILE A 1 100 ? -10.660 -4.452 2.538 1.00 84.62 100 ILE A O 1
ATOM 798 N N . ASP A 1 101 ? -11.134 -5.356 0.536 1.00 84.50 101 ASP A N 1
ATOM 799 C CA . ASP A 1 101 ? -9.750 -5.536 0.101 1.00 84.50 101 ASP A CA 1
ATOM 800 C C . ASP A 1 101 ? -9.496 -4.725 -1.169 1.00 84.50 101 ASP A C 1
ATOM 802 O O . ASP A 1 101 ? -10.385 -4.589 -2.015 1.00 84.50 101 ASP A O 1
ATOM 806 N N . ASN A 1 102 ? -8.281 -4.213 -1.342 1.00 82.38 102 ASN A N 1
ATOM 807 C CA . ASN A 1 102 ? -7.894 -3.455 -2.530 1.00 82.38 102 ASN A CA 1
ATOM 808 C C . ASN A 1 102 ? -6.486 -3.819 -2.987 1.00 82.38 102 ASN A C 1
ATOM 810 O O . ASN A 1 102 ? -5.597 -4.027 -2.168 1.00 82.38 102 ASN A O 1
ATOM 814 N N . ASP A 1 103 ? -6.275 -3.811 -4.298 1.00 80.19 103 ASP A N 1
ATOM 815 C CA . ASP A 1 103 ? -4.962 -3.957 -4.912 1.00 80.19 103 ASP A CA 1
ATOM 816 C C . ASP A 1 103 ? -4.708 -2.764 -5.818 1.00 80.19 103 ASP A C 1
ATOM 818 O O . ASP A 1 103 ? -5.490 -2.487 -6.725 1.00 80.19 103 ASP A O 1
ATOM 822 N N . LEU A 1 104 ? -3.617 -2.054 -5.553 1.00 84.19 104 LEU A N 1
ATOM 823 C CA . LEU A 1 104 ? -3.190 -0.887 -6.309 1.00 84.19 104 LEU A CA 1
ATOM 824 C C . LEU A 1 104 ? -1.724 -1.043 -6.718 1.00 84.19 104 LEU A C 1
ATOM 826 O O . LEU A 1 104 ? -0.959 -1.781 -6.094 1.00 84.19 104 LEU A O 1
ATOM 830 N N . THR A 1 105 ? -1.320 -0.323 -7.759 1.00 82.88 105 THR A N 1
ATOM 831 C CA . THR A 1 105 ? 0.063 -0.325 -8.252 1.00 82.88 105 THR A CA 1
ATOM 832 C C . THR A 1 105 ? 0.568 1.093 -8.452 1.00 82.88 105 THR A C 1
ATOM 834 O O . THR A 1 105 ? -0.194 1.952 -8.901 1.00 82.88 105 THR A O 1
ATOM 837 N N . TYR A 1 106 ? 1.857 1.313 -8.213 1.00 87.81 106 TYR A N 1
ATOM 838 C CA . TYR A 1 106 ? 2.568 2.528 -8.597 1.00 87.81 106 TYR A CA 1
ATOM 839 C C . TYR A 1 106 ? 3.781 2.175 -9.460 1.00 87.81 106 TYR A C 1
ATOM 841 O O . TYR A 1 106 ? 4.599 1.354 -9.059 1.00 87.81 106 TYR A O 1
ATOM 849 N N . TRP A 1 107 ? 3.908 2.808 -10.624 1.00 84.44 107 TRP A N 1
ATOM 850 C CA . TRP A 1 107 ? 5.089 2.686 -11.477 1.00 84.44 107 TRP A CA 1
ATOM 851 C C . TRP A 1 107 ? 6.004 3.889 -11.260 1.00 84.44 107 TRP A C 1
ATOM 853 O O . TRP A 1 107 ? 5.582 5.023 -11.483 1.00 84.44 107 TRP A O 1
ATOM 863 N N . ALA A 1 108 ? 7.245 3.638 -10.850 1.00 84.75 108 ALA A N 1
ATOM 864 C CA . ALA A 1 108 ? 8.306 4.636 -10.823 1.00 84.75 108 ALA A CA 1
ATOM 865 C C . ALA A 1 108 ? 9.207 4.426 -12.042 1.00 84.75 108 ALA A C 1
ATOM 867 O O . ALA A 1 108 ? 9.784 3.347 -12.184 1.00 84.75 108 ALA A O 1
ATOM 868 N N . ALA A 1 109 ? 9.338 5.433 -12.909 1.00 80.81 109 ALA A N 1
ATOM 869 C CA . ALA A 1 109 ? 10.302 5.370 -14.003 1.00 80.81 109 ALA A CA 1
ATOM 870 C C . ALA A 1 109 ? 11.731 5.351 -13.441 1.00 80.81 109 ALA A C 1
ATOM 872 O O . ALA A 1 109 ? 11.975 5.848 -12.341 1.00 80.81 109 ALA A O 1
ATOM 873 N N . ALA A 1 110 ? 12.692 4.805 -14.188 1.00 77.62 110 ALA A N 1
ATOM 874 C CA . ALA A 1 110 ? 14.092 4.789 -13.751 1.00 77.62 110 ALA A CA 1
ATOM 875 C C . ALA A 1 110 ? 14.691 6.198 -13.568 1.00 77.62 110 ALA A C 1
ATOM 877 O O . ALA A 1 110 ? 15.655 6.364 -12.823 1.00 77.62 110 ALA A O 1
ATOM 878 N N . THR A 1 111 ? 14.098 7.207 -14.209 1.00 82.88 111 THR A N 1
ATOM 879 C CA . THR A 1 111 ? 14.459 8.624 -14.080 1.00 82.88 111 THR A CA 1
ATOM 880 C C . THR A 1 111 ? 13.909 9.284 -12.816 1.00 82.88 111 THR A C 1
ATOM 882 O O . THR A 1 111 ? 14.389 10.355 -12.444 1.00 82.88 111 THR A O 1
ATOM 885 N N . ASN A 1 112 ? 12.941 8.666 -12.124 1.00 88.44 112 ASN A N 1
ATOM 886 C CA . ASN A 1 112 ? 12.416 9.208 -10.877 1.00 88.44 112 ASN A CA 1
ATOM 887 C C . ASN A 1 112 ? 13.517 9.278 -9.815 1.00 88.44 112 ASN A C 1
ATOM 889 O O . ASN A 1 112 ? 14.191 8.297 -9.492 1.00 88.44 112 ASN A O 1
ATOM 893 N N . SER A 1 113 ? 13.600 10.423 -9.152 1.00 93.25 113 SER A N 1
ATOM 894 C CA . SER A 1 113 ? 14.336 10.560 -7.905 1.00 93.25 113 SER A CA 1
ATOM 895 C C . SER A 1 113 ? 13.706 9.719 -6.786 1.00 93.25 113 SER A C 1
ATOM 897 O O . SER A 1 113 ? 12.536 9.311 -6.821 1.00 93.25 113 SER A O 1
ATOM 899 N N . SER A 1 114 ? 14.477 9.502 -5.718 1.00 92.12 114 SER A N 1
ATOM 900 C CA . SER A 1 114 ? 13.967 8.837 -4.516 1.00 92.12 114 SER A CA 1
ATOM 901 C C . SER A 1 114 ? 12.795 9.596 -3.879 1.00 92.12 114 SER A C 1
ATOM 903 O O . SER A 1 114 ? 11.915 8.951 -3.307 1.00 92.12 114 SER A O 1
ATOM 905 N N . ASP A 1 115 ? 12.768 10.934 -3.959 1.00 95.38 115 ASP A N 1
ATOM 906 C CA . ASP A 1 115 ? 11.682 11.745 -3.390 1.00 95.38 115 ASP A CA 1
ATOM 907 C C . ASP A 1 115 ? 10.383 11.604 -4.194 1.00 95.38 115 ASP A C 1
ATOM 909 O O . ASP A 1 115 ? 9.312 11.377 -3.628 1.00 95.38 115 ASP A O 1
ATOM 913 N N . GLU A 1 116 ? 10.480 11.653 -5.523 1.00 92.44 116 GLU A N 1
ATOM 914 C CA . GLU A 1 116 ? 9.334 11.439 -6.412 1.00 92.44 116 GLU A CA 1
ATOM 915 C C . GLU A 1 116 ? 8.766 10.033 -6.237 1.00 92.44 116 GLU A C 1
ATOM 917 O O . GLU A 1 116 ? 7.554 9.856 -6.107 1.00 92.44 116 GLU A O 1
ATOM 922 N N . THR A 1 117 ? 9.645 9.033 -6.151 1.00 93.69 117 THR A N 1
ATOM 923 C CA . THR A 1 117 ? 9.255 7.639 -5.932 1.00 93.69 117 THR A CA 1
ATOM 924 C C . THR A 1 117 ? 8.485 7.468 -4.623 1.00 93.69 117 THR A C 1
ATOM 926 O O . THR A 1 117 ? 7.389 6.897 -4.629 1.00 93.69 117 THR A O 1
ATOM 929 N N . ARG A 1 118 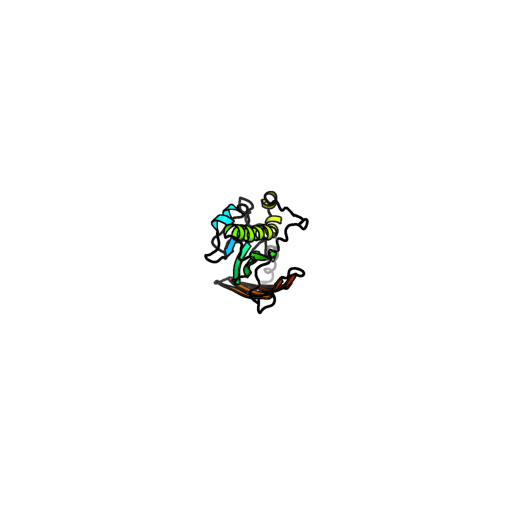? 8.993 8.016 -3.506 1.00 96.81 118 ARG A N 1
ATOM 930 C CA . ARG A 1 118 ? 8.294 7.917 -2.215 1.00 96.81 118 ARG A CA 1
ATOM 931 C C . ARG A 1 118 ? 6.987 8.681 -2.164 1.00 96.81 118 ARG A C 1
ATOM 933 O O . ARG A 1 118 ? 6.017 8.188 -1.587 1.00 96.81 118 ARG A O 1
ATOM 940 N N . ARG A 1 119 ? 6.913 9.848 -2.803 1.00 97.00 119 ARG A N 1
ATOM 941 C CA . ARG A 1 119 ? 5.662 10.600 -2.951 1.00 97.00 119 ARG A CA 1
ATOM 942 C C . ARG A 1 119 ? 4.626 9.808 -3.739 1.00 97.00 119 ARG A C 1
ATOM 944 O O . ARG A 1 119 ? 3.472 9.751 -3.315 1.00 97.00 119 ARG A O 1
ATOM 951 N N . GLY A 1 120 ? 5.045 9.167 -4.826 1.00 94.88 120 GLY A N 1
ATOM 952 C CA . GLY A 1 120 ? 4.182 8.383 -5.698 1.00 94.88 120 GLY A CA 1
ATOM 953 C C . GLY A 1 120 ? 3.515 7.205 -4.992 1.00 94.88 120 GLY A C 1
ATOM 954 O O . GLY A 1 120 ? 2.284 7.168 -4.913 1.00 94.88 120 GLY A O 1
ATOM 955 N N . TYR A 1 121 ? 4.287 6.296 -4.379 1.00 95.62 121 TYR A N 1
ATOM 956 C CA . TYR A 1 121 ? 3.677 5.175 -3.646 1.00 95.62 121 TYR A CA 1
ATOM 957 C C . TYR A 1 121 ? 2.856 5.655 -2.438 1.00 95.62 121 TYR A C 1
ATOM 959 O O . TYR A 1 121 ? 1.827 5.064 -2.115 1.00 95.62 121 TYR A O 1
ATOM 967 N N . THR A 1 122 ? 3.251 6.761 -1.793 1.00 98.06 122 THR A N 1
ATOM 968 C CA . THR A 1 122 ? 2.499 7.335 -0.663 1.00 98.06 122 THR A CA 1
ATOM 969 C C . THR A 1 122 ? 1.146 7.883 -1.108 1.00 98.06 122 THR A C 1
ATOM 971 O O . THR A 1 122 ? 0.167 7.776 -0.371 1.00 98.06 122 THR A O 1
ATOM 974 N N . ASN A 1 123 ? 1.054 8.442 -2.315 1.00 96.19 123 ASN A N 1
ATOM 975 C CA . ASN A 1 123 ? -0.219 8.889 -2.866 1.00 96.19 123 ASN A CA 1
ATOM 976 C C . ASN A 1 123 ? -1.170 7.710 -3.114 1.00 96.19 123 ASN A C 1
ATOM 978 O O . ASN A 1 123 ? -2.343 7.773 -2.753 1.00 96.19 123 ASN A O 1
ATOM 982 N N . ILE A 1 124 ? -0.652 6.594 -3.635 1.00 95.69 124 ILE A N 1
ATOM 983 C CA . ILE A 1 124 ? -1.447 5.371 -3.800 1.00 95.69 124 ILE A CA 1
ATOM 984 C C . ILE A 1 124 ? -1.896 4.808 -2.443 1.00 95.69 124 ILE A C 1
ATOM 986 O O . ILE A 1 124 ? -3.048 4.395 -2.307 1.00 95.69 124 ILE A O 1
ATOM 990 N N . LEU A 1 125 ? -1.042 4.872 -1.412 1.00 97.50 125 LEU A N 1
ATOM 991 C CA . LEU A 1 125 ? -1.435 4.535 -0.039 1.00 97.50 125 LEU A CA 1
ATOM 992 C C . LEU A 1 125 ? -2.614 5.380 0.454 1.00 97.50 125 LEU A C 1
ATOM 994 O O . LEU A 1 125 ? -3.567 4.830 1.006 1.00 97.50 125 LEU A O 1
ATOM 998 N N . LYS A 1 126 ? -2.581 6.699 0.220 1.00 96.94 126 LYS A N 1
ATOM 999 C CA . LYS A 1 126 ? -3.685 7.606 0.572 1.00 96.94 126 LYS A CA 1
ATOM 1000 C C . LYS A 1 126 ? -4.982 7.198 -0.125 1.00 96.94 126 LYS A C 1
ATOM 1002 O O . LYS A 1 126 ? -5.991 7.046 0.556 1.00 96.94 126 LYS A O 1
ATOM 1007 N N . ILE A 1 127 ? -4.940 6.966 -1.440 1.00 94.69 127 ILE A N 1
ATOM 1008 C CA . ILE A 1 127 ? -6.108 6.572 -2.247 1.00 94.69 127 ILE A CA 1
ATOM 1009 C C . ILE A 1 127 ? -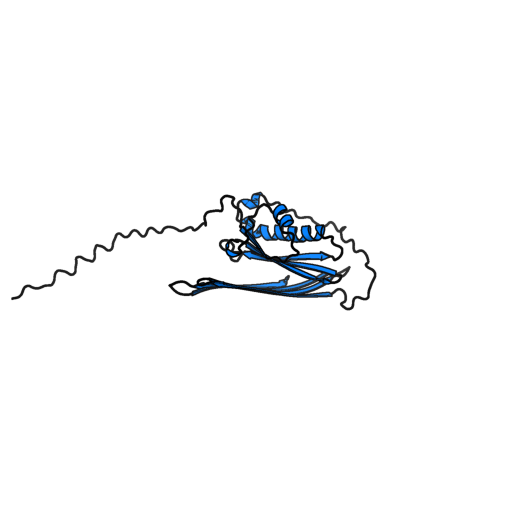6.708 5.253 -1.744 1.00 94.69 127 ILE A C 1
ATOM 1011 O O . ILE A 1 127 ? -7.911 5.179 -1.500 1.00 94.69 127 ILE A O 1
ATOM 1015 N N . GLY A 1 128 ? -5.888 4.221 -1.527 1.00 94.94 128 GLY A N 1
ATOM 1016 C CA . GLY A 1 128 ? -6.382 2.927 -1.048 1.00 94.94 128 GLY A CA 1
ATOM 1017 C C . GLY A 1 128 ? -7.001 2.998 0.350 1.00 94.94 128 GLY A C 1
ATOM 1018 O O . GLY A 1 128 ? -8.021 2.355 0.614 1.00 94.94 128 GLY A O 1
ATOM 1019 N N . LEU A 1 129 ? -6.453 3.847 1.227 1.00 96.75 129 LEU A N 1
ATOM 1020 C CA . LEU A 1 129 ? -6.991 4.069 2.569 1.00 96.75 129 LEU A CA 1
ATOM 1021 C C . LEU A 1 129 ? -8.370 4.743 2.577 1.00 96.75 129 LEU A C 1
ATOM 1023 O O . LEU A 1 129 ? -9.115 4.533 3.535 1.00 96.75 129 LEU A O 1
ATOM 1027 N N . VAL A 1 130 ? -8.750 5.488 1.531 1.00 95.25 130 VAL A N 1
ATOM 1028 C CA . VAL A 1 130 ? -10.069 6.149 1.448 1.00 95.25 130 VAL A CA 1
ATOM 1029 C C . VAL A 1 130 ? -11.207 5.147 1.643 1.00 95.25 130 VAL A C 1
ATOM 1031 O O . VAL A 1 130 ? -12.145 5.437 2.384 1.00 95.25 130 VAL A O 1
ATOM 1034 N N . SER A 1 131 ? -11.091 3.945 1.067 1.00 92.06 131 SER A N 1
ATOM 1035 C CA . SER A 1 131 ? -12.107 2.888 1.197 1.00 92.06 131 SER A CA 1
ATOM 1036 C C . SER A 1 131 ? -12.420 2.565 2.661 1.00 92.06 131 SER A C 1
ATOM 1038 O O . SER A 1 131 ? -13.582 2.440 3.034 1.00 92.06 131 SER A O 1
ATOM 1040 N N . TYR A 1 132 ? -11.393 2.504 3.511 1.00 94.62 132 TYR A N 1
ATOM 1041 C CA . TYR A 1 132 ? -11.523 2.181 4.935 1.00 94.62 132 TYR A CA 1
ATOM 1042 C C . TYR A 1 132 ? -11.901 3.396 5.779 1.00 94.62 132 TYR A C 1
ATOM 1044 O O . TYR A 1 132 ? -12.653 3.282 6.743 1.00 94.62 132 TYR A O 1
ATOM 1052 N N . LEU A 1 133 ? -11.383 4.573 5.426 1.00 94.31 133 LEU A N 1
ATOM 1053 C CA . LEU A 1 133 ? -11.684 5.806 6.148 1.00 94.31 133 LEU A CA 1
ATOM 1054 C C . LEU A 1 133 ? -13.132 6.254 5.926 1.00 94.31 133 LEU A C 1
ATOM 1056 O O . LEU A 1 133 ? -13.689 6.871 6.830 1.00 94.31 133 LEU A O 1
ATOM 1060 N N . SER A 1 134 ? -13.744 5.891 4.792 1.00 91.88 134 SER A N 1
ATOM 1061 C CA . SER A 1 134 ? -15.116 6.260 4.408 1.00 91.88 134 SER A CA 1
ATOM 1062 C C . SER A 1 134 ? -16.184 5.913 5.450 1.00 91.88 134 SER A C 1
ATOM 1064 O O . SER A 1 134 ? -17.173 6.629 5.578 1.00 91.88 134 SER A O 1
ATOM 1066 N N . SER A 1 135 ? -15.975 4.855 6.238 1.00 86.56 135 SER A N 1
ATOM 1067 C CA . SER A 1 135 ? -16.898 4.429 7.292 1.00 86.56 135 SER A CA 1
ATOM 1068 C C . SER A 1 135 ? -16.514 4.949 8.685 1.00 86.56 135 SER A C 1
ATOM 1070 O O . SER A 1 135 ? -16.970 4.411 9.695 1.00 86.56 135 SER A O 1
ATOM 1072 N N . THR A 1 136 ? -15.627 5.944 8.770 1.00 89.88 136 THR A N 1
ATOM 1073 C CA . THR A 1 136 ? -15.088 6.484 10.029 1.00 89.88 136 THR A CA 1
ATOM 1074 C C . THR A 1 136 ? -15.189 8.003 10.074 1.00 89.88 136 THR A C 1
ATOM 1076 O O . THR A 1 136 ? -15.265 8.660 9.043 1.00 89.88 136 THR A O 1
ATOM 1079 N N . THR A 1 137 ? -15.085 8.590 11.267 1.00 90.25 137 THR A N 1
ATOM 1080 C CA . THR A 1 137 ? -15.042 10.056 11.434 1.00 90.25 137 THR A CA 1
ATOM 1081 C C . THR A 1 137 ? -13.762 10.695 10.889 1.00 90.25 137 THR A C 1
ATOM 1083 O O . THR A 1 137 ? -13.645 11.915 10.853 1.00 90.25 137 THR A O 1
ATOM 1086 N N . MET A 1 138 ? -12.768 9.900 10.478 1.00 92.75 138 MET A N 1
ATOM 1087 C CA . MET A 1 138 ? -11.558 10.428 9.852 1.00 92.75 138 MET A CA 1
ATOM 1088 C C . MET A 1 138 ? -11.774 10.831 8.389 1.00 92.75 138 MET A C 1
ATOM 1090 O O . MET A 1 138 ? -10.918 11.539 7.862 1.00 92.75 138 MET A O 1
ATOM 1094 N N . ILE A 1 139 ? -12.886 10.437 7.747 1.00 92.88 139 ILE A N 1
ATOM 1095 C CA . ILE A 1 139 ? -13.188 10.828 6.360 1.00 92.88 139 ILE A CA 1
ATOM 1096 C C . ILE A 1 139 ? -13.253 12.350 6.185 1.00 92.88 139 ILE A C 1
ATOM 1098 O O . ILE A 1 139 ? -12.769 12.864 5.185 1.00 92.88 139 ILE A O 1
ATOM 1102 N N . ASP A 1 140 ? -13.710 13.078 7.209 1.00 91.94 140 ASP A N 1
ATOM 1103 C CA . ASP A 1 140 ? -13.795 14.548 7.218 1.00 91.94 140 ASP A CA 1
ATOM 1104 C C . ASP A 1 140 ? -12.419 15.237 7.139 1.00 91.94 140 ASP A C 1
ATOM 1106 O O . ASP A 1 140 ? -12.322 16.451 6.966 1.00 91.94 140 ASP A O 1
ATOM 1110 N N . ARG A 1 141 ? -11.330 14.474 7.303 1.00 91.88 141 ARG A N 1
ATOM 1111 C CA . ARG A 1 141 ? -9.940 14.947 7.213 1.00 91.88 141 ARG A CA 1
ATOM 1112 C C . ARG A 1 141 ? -9.262 14.546 5.905 1.00 91.88 141 ARG A C 1
ATOM 1114 O O . ARG A 1 141 ? -8.048 14.708 5.781 1.00 91.88 141 ARG A O 1
ATOM 1121 N N . VAL A 1 142 ? -10.013 13.976 4.967 1.00 92.50 142 VAL A N 1
ATOM 1122 C CA . VAL A 1 142 ? -9.514 13.505 3.678 1.00 92.50 142 VAL A CA 1
ATOM 1123 C C . VAL A 1 142 ? -10.029 14.430 2.582 1.00 92.50 142 VAL A C 1
ATOM 1125 O O . VAL A 1 142 ? -11.231 14.619 2.433 1.00 92.50 142 VAL A O 1
ATOM 1128 N N . LEU A 1 143 ? -9.104 14.970 1.791 1.00 90.69 143 LEU A N 1
ATOM 1129 C CA . LEU A 1 143 ? -9.399 15.650 0.535 1.00 90.69 143 LEU A CA 1
ATOM 1130 C C . LEU A 1 143 ? -8.893 14.769 -0.610 1.00 90.69 143 LEU A C 1
ATOM 1132 O O . LEU A 1 143 ? -7.744 14.321 -0.577 1.00 90.69 143 LEU A O 1
ATOM 1136 N N . VAL A 1 144 ? -9.754 14.508 -1.592 1.00 87.06 144 VAL A N 1
ATOM 1137 C CA . VAL A 1 144 ? -9.401 13.796 -2.824 1.00 87.06 144 VAL A CA 1
ATOM 1138 C C . VAL A 1 144 ? -9.729 14.711 -3.990 1.00 87.06 144 VAL A C 1
ATOM 1140 O O . VAL A 1 144 ? -10.900 14.970 -4.259 1.00 87.06 144 VAL A O 1
ATOM 1143 N N . ASP A 1 145 ? -8.689 15.176 -4.670 1.00 82.50 145 ASP A N 1
ATOM 1144 C CA . ASP A 1 145 ? -8.815 16.006 -5.860 1.00 82.50 145 ASP A CA 1
ATOM 1145 C C . ASP A 1 145 ? -8.592 15.169 -7.122 1.00 82.50 145 ASP A C 1
ATOM 1147 O O . ASP A 1 145 ? -7.749 14.267 -7.156 1.00 82.50 145 ASP A O 1
ATOM 1151 N N . PHE A 1 146 ? -9.346 15.491 -8.173 1.00 74.50 146 PHE A N 1
ATOM 1152 C CA . PHE A 1 146 ? -9.203 14.900 -9.498 1.00 74.50 146 PHE A CA 1
ATOM 1153 C C . PHE A 1 146 ? -8.670 15.957 -10.458 1.00 74.50 146 PHE A C 1
ATOM 1155 O O . PHE A 1 146 ? -9.267 17.021 -10.615 1.00 74.50 146 PHE A O 1
ATOM 1162 N N . PHE A 1 147 ? -7.567 15.644 -11.126 1.00 71.69 147 PHE A N 1
ATOM 1163 C CA . PHE A 1 147 ? -6.986 16.494 -12.157 1.00 71.69 147 PHE A CA 1
ATOM 1164 C C . PHE A 1 147 ? -7.288 15.870 -13.519 1.00 71.69 147 PHE A C 1
ATOM 1166 O O . PHE A 1 147 ? -7.021 14.688 -13.729 1.00 71.69 147 PHE A O 1
ATOM 1173 N N . SER A 1 148 ? -7.859 16.644 -14.441 1.00 52.66 148 SER A N 1
ATOM 1174 C CA . SER A 1 148 ? -7.894 16.252 -15.849 1.00 52.66 148 SER A CA 1
ATOM 1175 C C . SER A 1 148 ? -6.579 16.668 -16.491 1.00 52.66 148 SER A C 1
ATOM 1177 O O . SER A 1 148 ? -6.224 17.846 -16.436 1.00 52.66 148 SER A O 1
ATOM 1179 N N . GLU A 1 149 ? -5.877 15.742 -17.135 1.00 54.31 149 GLU A N 1
ATOM 1180 C CA . GLU A 1 149 ? -4.786 16.121 -18.025 1.00 54.31 149 GLU A CA 1
ATOM 1181 C C . GLU A 1 149 ? -5.384 16.839 -19.243 1.00 54.31 149 GLU A C 1
ATOM 1183 O O . GLU A 1 149 ? -5.966 16.217 -20.130 1.00 54.31 149 GLU A O 1
ATOM 1188 N N . THR A 1 150 ? -5.261 18.164 -19.310 1.00 44.44 150 THR A N 1
ATOM 1189 C CA . THR A 1 150 ? -5.164 18.833 -20.609 1.00 44.44 150 THR A CA 1
ATOM 1190 C C . THR A 1 150 ? -3.811 18.438 -21.184 1.00 44.44 150 THR A C 1
ATOM 1192 O O . THR A 1 150 ? -2.821 19.012 -20.758 1.00 44.44 150 THR A O 1
ATOM 1195 N N . THR A 1 151 ? -3.803 17.396 -22.023 1.00 42.09 151 THR A N 1
ATOM 1196 C CA . THR A 1 151 ? -2.885 16.934 -23.099 1.00 42.09 151 THR A CA 1
ATOM 1197 C C . THR A 1 151 ? -1.384 17.321 -23.149 1.00 42.09 151 THR A C 1
ATOM 1199 O O . THR A 1 151 ? -0.656 16.722 -23.930 1.00 42.09 151 THR A O 1
ATOM 1202 N N . ASP A 1 152 ? -0.840 18.205 -22.320 1.00 42.75 152 ASP A N 1
ATOM 1203 C CA . ASP A 1 152 ? 0.505 18.778 -22.479 1.00 42.75 152 ASP A CA 1
ATOM 1204 C C . ASP A 1 152 ? 1.576 18.138 -21.572 1.00 42.75 152 ASP A C 1
ATOM 1206 O O . ASP A 1 152 ? 2.683 18.655 -21.451 1.00 42.75 152 ASP A O 1
ATOM 1210 N N . ALA A 1 153 ? 1.286 16.991 -20.946 1.00 39.78 153 ALA A N 1
ATOM 1211 C CA . ALA A 1 153 ? 2.221 16.276 -20.065 1.00 39.78 153 ALA A CA 1
ATOM 1212 C C . ALA A 1 153 ? 2.730 14.935 -20.633 1.00 39.78 153 ALA A C 1
ATOM 1214 O O . ALA A 1 153 ? 3.194 14.076 -19.886 1.00 39.78 153 ALA A O 1
ATOM 1215 N N . LEU A 1 154 ? 2.692 14.743 -21.955 1.00 40.31 154 LEU A N 1
ATOM 1216 C CA . LEU A 1 154 ? 3.466 13.688 -22.618 1.00 40.31 154 LEU A CA 1
ATOM 1217 C C . LEU A 1 154 ? 4.772 14.279 -23.154 1.00 40.31 154 LEU A C 1
ATOM 1219 O O . LEU A 1 154 ? 4.988 14.364 -24.360 1.00 40.31 154 LEU A O 1
ATOM 1223 N N . GLY A 1 155 ? 5.654 14.670 -22.233 1.00 37.00 155 GLY A N 1
ATOM 1224 C CA . GLY A 1 155 ? 7.083 14.786 -22.511 1.00 37.00 155 GLY A CA 1
ATOM 1225 C C . GLY A 1 155 ? 7.648 13.394 -22.781 1.00 37.00 155 GLY A C 1
ATOM 1226 O O . GLY A 1 155 ? 8.264 12.784 -21.915 1.00 37.00 155 GLY A O 1
ATOM 1227 N N . LEU A 1 156 ? 7.352 12.855 -23.962 1.00 38.28 156 LEU A N 1
ATOM 1228 C CA . LEU A 1 156 ? 8.065 11.721 -24.527 1.00 38.28 156 LEU A CA 1
ATOM 1229 C C . LEU A 1 156 ? 9.387 12.283 -25.044 1.00 38.28 156 LEU A C 1
ATOM 1231 O O . LEU A 1 156 ? 9.476 12.722 -26.188 1.00 38.28 156 LEU A O 1
ATOM 1235 N N . GLU A 1 157 ? 10.386 12.353 -24.170 1.00 40.91 157 GLU A N 1
ATOM 1236 C CA . GLU A 1 157 ? 11.758 12.522 -24.629 1.00 40.91 157 GLU A CA 1
ATOM 1237 C C . GLU A 1 157 ? 12.136 11.271 -25.434 1.00 40.91 157 GLU A C 1
ATOM 1239 O O . GLU A 1 157 ? 11.936 10.138 -24.989 1.00 40.91 157 GLU A O 1
ATOM 1244 N N . GLU A 1 158 ? 12.606 11.479 -26.664 1.00 39.81 158 GLU A N 1
ATOM 1245 C CA . GLU A 1 158 ? 13.138 10.420 -27.517 1.00 39.81 158 GLU A CA 1
ATOM 1246 C C . GLU A 1 158 ? 14.437 9.893 -26.891 1.00 39.81 158 GLU A C 1
ATOM 1248 O O . GLU A 1 158 ? 15.517 10.448 -27.095 1.00 39.81 158 GLU A O 1
ATOM 1253 N N . GLU A 1 159 ? 14.337 8.827 -26.096 1.00 44.25 159 GLU A N 1
ATOM 1254 C CA . GLU A 1 159 ? 15.512 8.095 -25.632 1.00 44.25 159 GLU A CA 1
ATOM 1255 C C . GLU A 1 159 ? 16.213 7.426 -26.824 1.00 44.25 159 GLU A C 1
ATOM 1257 O O . GLU A 1 159 ? 15.600 6.786 -27.683 1.00 44.25 159 GLU A O 1
ATOM 1262 N N . THR A 1 160 ? 17.533 7.596 -26.885 1.00 42.97 160 THR A N 1
ATOM 1263 C CA . THR A 1 160 ? 18.394 7.006 -27.908 1.00 42.97 160 THR A CA 1
ATOM 1264 C C . THR A 1 160 ? 18.268 5.487 -27.901 1.00 42.97 160 THR A C 1
ATOM 1266 O O . THR A 1 160 ? 18.536 4.839 -26.891 1.00 42.97 160 THR A O 1
ATOM 1269 N N . VAL A 1 161 ? 17.889 4.938 -29.054 1.00 46.59 161 VAL A N 1
ATOM 1270 C CA . VAL A 1 161 ? 17.603 3.519 -29.277 1.00 46.59 161 VAL A CA 1
ATOM 1271 C C . VAL A 1 161 ? 18.865 2.667 -29.094 1.00 46.59 161 VAL A C 1
ATOM 1273 O O . VAL A 1 161 ? 19.618 2.431 -30.039 1.00 46.59 161 VAL A O 1
ATOM 1276 N N . GLU A 1 162 ? 19.074 2.144 -27.888 1.00 56.91 162 GLU A N 1
ATOM 1277 C CA . GLU A 1 162 ? 19.621 0.795 -27.755 1.00 56.91 162 GLU A CA 1
ATOM 1278 C C . GLU A 1 162 ? 18.550 -0.171 -28.285 1.00 56.91 162 GLU A C 1
ATOM 1280 O O . GLU A 1 162 ? 17.353 0.034 -28.072 1.00 56.91 162 GLU A O 1
ATOM 1285 N N . THR A 1 163 ? 18.941 -1.167 -29.081 1.00 67.56 163 THR A N 1
ATOM 1286 C CA . THR A 1 163 ? 17.970 -2.050 -29.742 1.00 67.56 163 THR A CA 1
ATOM 1287 C C . THR A 1 163 ? 17.257 -2.898 -28.693 1.00 67.56 163 THR A C 1
ATOM 1289 O O . THR A 1 163 ? 17.799 -3.909 -28.259 1.00 67.56 163 THR A O 1
ATOM 1292 N N . ASP A 1 164 ? 16.056 -2.488 -28.284 1.00 69.88 164 ASP A N 1
ATOM 1293 C CA . ASP A 1 164 ? 15.250 -3.218 -27.308 1.00 69.88 164 ASP A CA 1
ATOM 1294 C C . ASP A 1 164 ? 14.793 -4.574 -27.886 1.00 69.88 164 ASP A C 1
ATOM 1296 O O . ASP A 1 164 ? 13.960 -4.612 -28.804 1.00 69.88 164 ASP A O 1
ATOM 1300 N N . PRO A 1 165 ? 15.293 -5.705 -27.354 1.00 76.38 165 PRO A N 1
ATOM 1301 C CA . PRO A 1 165 ? 14.946 -7.030 -27.852 1.00 76.38 165 PRO A CA 1
ATOM 1302 C C . PRO A 1 165 ? 13.502 -7.445 -27.520 1.00 76.38 165 PRO A C 1
ATOM 1304 O O . PRO A 1 165 ? 13.012 -8.420 -28.091 1.00 76.38 165 PRO A O 1
ATOM 1307 N N . TRP A 1 166 ? 12.806 -6.724 -26.634 1.00 77.31 166 TRP A N 1
ATOM 1308 C CA . TRP A 1 166 ? 11.451 -7.040 -26.177 1.00 77.31 166 TRP A CA 1
ATOM 1309 C C . TRP A 1 166 ? 10.365 -6.143 -26.785 1.00 77.31 166 TRP A C 1
ATOM 1311 O O . TRP A 1 166 ? 9.186 -6.335 -26.489 1.00 77.31 166 TRP A O 1
ATOM 1321 N N . ASN A 1 167 ? 10.709 -5.213 -27.686 1.00 81.75 167 ASN A N 1
ATOM 1322 C CA . ASN A 1 167 ? 9.752 -4.334 -28.378 1.00 81.75 167 ASN A CA 1
ATOM 1323 C C . ASN A 1 167 ? 8.767 -3.636 -27.415 1.00 81.75 167 ASN A C 1
ATOM 1325 O O . ASN A 1 167 ? 7.540 -3.636 -27.602 1.00 81.75 167 ASN A O 1
ATOM 1329 N N . ASN A 1 168 ? 9.344 -3.024 -26.390 1.00 78.62 168 ASN A N 1
ATOM 1330 C CA . ASN A 1 168 ? 8.730 -2.243 -25.331 1.00 78.62 168 ASN A CA 1
ATOM 1331 C C . ASN A 1 168 ? 7.769 -3.038 -24.443 1.00 78.62 168 ASN A C 1
ATOM 1333 O O . ASN A 1 168 ? 6.868 -2.451 -23.840 1.00 78.62 168 ASN A O 1
ATOM 1337 N N . TRP A 1 169 ? 7.919 -4.365 -24.396 1.00 80.56 169 TRP A N 1
ATOM 1338 C CA . TRP A 1 169 ? 7.196 -5.215 -23.459 1.00 80.56 169 TRP A CA 1
ATOM 1339 C C . TRP A 1 169 ? 7.979 -5.411 -22.166 1.00 80.56 169 TRP A C 1
ATOM 1341 O O . TRP A 1 169 ? 9.135 -5.827 -22.179 1.00 80.56 169 TRP A O 1
ATOM 1351 N N . VAL A 1 170 ? 7.298 -5.199 -21.046 1.00 74.06 170 VAL A N 1
ATOM 1352 C CA . VAL A 1 170 ? 7.771 -5.543 -19.706 1.00 74.06 170 VAL A CA 1
ATOM 1353 C C . VAL A 1 170 ? 6.871 -6.640 -19.160 1.00 74.06 170 VAL A C 1
ATOM 1355 O O . VAL A 1 170 ? 5.650 -6.480 -19.104 1.00 74.06 170 VAL A O 1
ATOM 1358 N N . PHE A 1 171 ? 7.483 -7.752 -18.756 1.00 77.81 171 PHE A N 1
ATOM 1359 C CA . PHE A 1 171 ? 6.794 -8.883 -18.145 1.00 77.81 171 PHE A CA 1
ATOM 1360 C C . PHE A 1 171 ? 7.276 -9.083 -16.717 1.00 77.81 171 PHE A C 1
ATOM 1362 O O . PHE A 1 171 ? 8.477 -9.059 -16.453 1.00 77.81 171 PHE A O 1
ATOM 1369 N N . GLU A 1 172 ? 6.351 -9.350 -15.806 1.00 72.31 172 GLU A N 1
ATOM 1370 C CA . GLU A 1 172 ? 6.685 -9.620 -14.414 1.00 72.31 172 GLU A CA 1
ATOM 1371 C C . GLU A 1 172 ? 5.708 -10.640 -13.833 1.00 72.31 172 GLU A C 1
ATOM 1373 O O . GLU A 1 172 ? 4.497 -10.533 -13.991 1.00 72.31 172 GLU A O 1
ATOM 1378 N N . ILE A 1 173 ? 6.242 -11.650 -13.153 1.00 75.00 173 ILE A N 1
ATOM 1379 C CA . ILE A 1 173 ? 5.460 -12.581 -12.342 1.00 75.00 173 ILE A CA 1
ATOM 1380 C C . ILE A 1 173 ? 5.851 -12.314 -10.899 1.00 75.00 173 ILE A C 1
ATOM 1382 O O . ILE A 1 173 ? 7.035 -12.343 -10.563 1.00 75.00 173 ILE A O 1
ATOM 1386 N N . TYR A 1 174 ? 4.863 -12.092 -10.043 1.00 66.25 174 TYR A N 1
ATOM 1387 C CA . TYR A 1 174 ? 5.090 -11.922 -8.618 1.00 66.25 174 TYR A CA 1
ATOM 1388 C C . TYR A 1 174 ? 4.216 -12.876 -7.817 1.00 66.25 174 TYR A C 1
ATOM 1390 O O . TYR A 1 174 ? 3.108 -13.246 -8.209 1.00 66.25 174 TYR A O 1
ATOM 1398 N N . GLY A 1 175 ? 4.738 -13.287 -6.669 1.00 71.56 175 GLY A N 1
ATOM 1399 C CA . GLY A 1 175 ? 4.060 -14.178 -5.750 1.00 71.56 175 GLY A CA 1
ATOM 1400 C C . GLY A 1 175 ? 4.594 -13.983 -4.341 1.00 71.56 175 GLY A C 1
ATOM 1401 O O . GLY A 1 175 ? 5.798 -13.840 -4.149 1.00 71.56 175 GLY A O 1
ATOM 1402 N N . GLY A 1 176 ? 3.703 -13.964 -3.361 1.00 64.31 176 GLY A N 1
ATOM 1403 C CA . GLY A 1 176 ? 4.043 -13.801 -1.955 1.00 64.31 176 GLY A CA 1
ATOM 1404 C C . GLY A 1 176 ? 2.910 -14.304 -1.077 1.00 64.31 176 GLY A C 1
ATOM 1405 O O . GLY A 1 176 ? 1.750 -14.316 -1.484 1.00 64.31 176 GLY A O 1
ATOM 1406 N N . GLY A 1 177 ? 3.226 -14.756 0.128 1.00 69.44 177 GLY A N 1
ATOM 1407 C CA . GLY A 1 177 ? 2.211 -15.257 1.036 1.00 69.44 177 GLY A CA 1
ATOM 1408 C C . GLY A 1 177 ? 2.710 -15.355 2.462 1.00 69.44 177 GLY A C 1
ATOM 1409 O O . GLY A 1 177 ? 3.894 -15.582 2.706 1.00 69.44 177 GLY A O 1
ATOM 1410 N N . ASN A 1 178 ? 1.782 -15.206 3.399 1.00 65.81 178 ASN A N 1
ATOM 1411 C CA . ASN A 1 178 ? 2.062 -15.238 4.823 1.00 65.81 178 ASN A CA 1
ATOM 1412 C C . ASN A 1 178 ? 1.232 -16.360 5.445 1.00 65.81 178 ASN A C 1
ATOM 1414 O O . ASN A 1 178 ? 0.037 -16.499 5.178 1.00 65.81 178 ASN A O 1
ATOM 1418 N N . PHE A 1 179 ? 1.868 -17.148 6.306 1.00 78.62 179 PHE A N 1
ATOM 1419 C CA . PHE A 1 179 ? 1.219 -18.202 7.074 1.00 78.62 179 PHE A CA 1
ATOM 1420 C C . PHE A 1 179 ? 1.466 -17.970 8.561 1.00 78.62 179 PHE A C 1
ATOM 1422 O O . PHE A 1 179 ? 2.590 -17.691 8.973 1.00 78.62 179 PHE A O 1
ATOM 1429 N N . GLY A 1 180 ? 0.422 -18.090 9.370 1.00 72.19 180 GLY A N 1
ATOM 1430 C CA . GLY A 1 180 ? 0.516 -18.055 10.821 1.00 72.19 180 GLY A CA 1
ATOM 1431 C C . GLY A 1 180 ? -0.438 -19.056 11.450 1.00 72.19 180 GLY A C 1
ATOM 1432 O O . GLY A 1 180 ? -1.570 -19.245 10.998 1.00 72.19 180 GLY A O 1
ATOM 1433 N N . LYS A 1 181 ? 0.040 -19.722 12.498 1.00 78.25 181 LYS A N 1
ATOM 1434 C CA . LYS A 1 181 ? -0.711 -20.747 13.213 1.00 78.25 181 LYS A CA 1
ATOM 1435 C C . LYS A 1 181 ? -0.514 -20.581 14.712 1.00 78.25 181 LYS A C 1
ATOM 1437 O O . LYS A 1 181 ? 0.613 -20.578 15.192 1.00 78.25 181 LYS A O 1
ATOM 1442 N N . GLU A 1 182 ? -1.627 -20.505 15.416 1.00 75.50 182 GLU A N 1
ATOM 1443 C CA . GLU A 1 182 ? -1.758 -20.411 16.864 1.00 75.50 182 GLU A CA 1
ATOM 1444 C C . GLU A 1 182 ? -2.688 -21.521 17.366 1.00 75.50 182 GLU A C 1
ATOM 1446 O O . GLU A 1 182 ? -3.359 -22.188 16.577 1.00 75.50 182 GLU A O 1
ATOM 1451 N N . GLU A 1 183 ? -2.766 -21.704 18.686 1.00 77.00 183 GLU A N 1
ATOM 1452 C CA . GLU A 1 183 ? -3.590 -22.747 19.318 1.00 77.00 183 GLU A CA 1
ATOM 1453 C C . GLU A 1 183 ? -5.071 -22.675 18.901 1.00 77.00 183 GLU A C 1
ATOM 1455 O O . GLU A 1 183 ? -5.729 -23.705 18.775 1.00 77.00 183 GLU A O 1
ATOM 1460 N N . LYS A 1 184 ? -5.592 -21.465 18.647 1.00 74.06 184 LYS A N 1
ATOM 1461 C CA . LYS A 1 184 ? -7.006 -21.236 18.297 1.00 74.06 184 LYS A CA 1
ATOM 1462 C C . LYS A 1 184 ? -7.235 -20.524 16.963 1.00 74.06 184 LYS A C 1
ATOM 1464 O O . LYS A 1 184 ? -8.389 -20.368 16.564 1.00 74.06 184 LYS A O 1
ATOM 1469 N N . LEU A 1 185 ? -6.178 -20.094 16.275 1.00 70.94 185 LEU A N 1
ATOM 1470 C CA . LEU A 1 185 ? -6.263 -19.288 15.057 1.00 70.94 185 LEU A CA 1
ATOM 1471 C C . LEU A 1 185 ? -5.252 -19.771 14.017 1.00 70.94 185 LEU A C 1
ATOM 1473 O O . LEU A 1 185 ? -4.073 -19.926 14.309 1.00 70.94 185 LEU A O 1
ATOM 1477 N N . SER A 1 186 ? -5.686 -19.949 12.773 1.00 77.88 186 SER A N 1
ATOM 1478 C CA . SER A 1 186 ? -4.784 -20.116 11.633 1.00 77.88 186 SER A CA 1
ATOM 1479 C C . SER A 1 186 ? -5.130 -19.114 10.541 1.00 77.88 186 SER A C 1
ATOM 1481 O O . SER A 1 186 ? -6.302 -18.928 10.213 1.00 77.88 186 SER A O 1
ATOM 1483 N N . ASN A 1 187 ? -4.111 -18.458 9.988 1.00 72.88 187 ASN A N 1
ATOM 1484 C CA . ASN A 1 187 ? -4.230 -17.572 8.842 1.00 72.88 187 ASN A CA 1
ATOM 1485 C C . ASN A 1 187 ? -3.263 -17.986 7.728 1.00 72.88 187 ASN A C 1
ATOM 1487 O O . ASN A 1 187 ? -2.107 -18.332 7.963 1.00 72.88 187 ASN A O 1
ATOM 1491 N N . TYR A 1 188 ? -3.769 -17.961 6.502 1.00 75.88 188 TYR A N 1
ATOM 1492 C CA . TYR A 1 188 ? -3.010 -18.225 5.294 1.00 75.88 188 TYR A CA 1
ATOM 1493 C C . TYR A 1 188 ? -3.430 -17.222 4.232 1.00 75.88 188 TYR A C 1
ATOM 1495 O O . TYR A 1 188 ? -4.595 -17.180 3.838 1.00 75.88 188 TYR A O 1
ATOM 1503 N N . THR A 1 189 ? -2.481 -16.425 3.770 1.00 70.00 189 THR A N 1
ATOM 1504 C CA . THR A 1 189 ? -2.682 -15.493 2.667 1.00 70.00 189 THR A CA 1
ATOM 1505 C C . THR A 1 189 ? -1.687 -15.848 1.575 1.00 70.00 189 THR A C 1
ATOM 1507 O O . THR A 1 189 ? -0.500 -15.992 1.850 1.00 70.00 189 THR A O 1
ATOM 1510 N N . LEU A 1 190 ? -2.163 -15.988 0.344 1.00 77.19 190 LEU A N 1
ATOM 1511 C CA . LEU A 1 190 ? -1.362 -16.199 -0.853 1.00 77.19 190 LEU A CA 1
ATOM 1512 C C . LEU A 1 190 ? -1.796 -15.180 -1.901 1.00 77.19 190 LEU A C 1
ATOM 1514 O O . LEU A 1 190 ? -2.979 -15.050 -2.202 1.00 77.19 190 LEU A O 1
ATOM 1518 N N . ARG A 1 191 ? -0.828 -14.481 -2.475 1.00 71.69 191 ARG A N 1
ATOM 1519 C CA . ARG A 1 191 ? -1.012 -13.529 -3.559 1.00 71.69 191 ARG A CA 1
ATOM 1520 C C . ARG A 1 191 ? -0.087 -13.911 -4.693 1.00 71.69 191 ARG A C 1
ATOM 1522 O O . ARG A 1 191 ? 1.104 -14.105 -4.480 1.00 71.69 191 ARG A O 1
ATOM 1529 N N . THR A 1 192 ? -0.630 -13.985 -5.893 1.00 75.31 192 THR A N 1
ATOM 1530 C CA . THR A 1 192 ? 0.132 -14.209 -7.120 1.00 75.31 192 THR A CA 1
ATOM 1531 C C . THR A 1 192 ? -0.418 -13.316 -8.212 1.00 75.31 192 THR A C 1
ATOM 1533 O O . THR A 1 192 ? -1.631 -13.135 -8.298 1.00 75.31 192 THR A O 1
ATOM 1536 N N . GLY A 1 193 ? 0.437 -12.794 -9.075 1.00 74.94 193 GLY A N 1
ATOM 1537 C CA . GLY A 1 193 ? -0.009 -12.047 -10.235 1.00 74.94 193 GLY A CA 1
ATOM 1538 C C . GLY A 1 193 ? 1.010 -12.058 -11.355 1.00 74.94 193 GLY A C 1
ATOM 1539 O O . GLY A 1 193 ? 2.172 -12.432 -11.182 1.00 74.94 193 GLY A O 1
ATOM 1540 N N . PHE A 1 194 ? 0.522 -11.673 -12.523 1.00 78.75 194 PHE A N 1
ATOM 1541 C CA . PHE A 1 194 ? 1.305 -11.530 -13.734 1.00 78.75 194 PHE A CA 1
ATOM 1542 C C . PHE A 1 194 ? 1.028 -10.157 -14.330 1.00 78.75 194 PHE A C 1
ATOM 1544 O O . PHE A 1 194 ? -0.121 -9.726 -14.391 1.00 78.75 194 PHE A O 1
ATOM 1551 N N . TYR A 1 195 ? 2.081 -9.491 -14.775 1.00 76.31 195 TYR A N 1
ATOM 1552 C CA . TYR A 1 195 ? 2.036 -8.228 -15.479 1.00 76.31 195 TYR A CA 1
ATOM 1553 C C . TYR A 1 195 ? 2.636 -8.416 -16.868 1.00 76.31 195 TYR A C 1
ATOM 1555 O O . TYR A 1 195 ? 3.709 -9.001 -17.016 1.00 76.31 195 TYR A O 1
ATOM 1563 N N . ALA A 1 196 ? 1.947 -7.891 -17.872 1.00 78.00 196 ALA A N 1
ATOM 1564 C CA . ALA A 1 196 ? 2.484 -7.672 -19.201 1.00 78.00 196 ALA A CA 1
ATOM 1565 C C . ALA A 1 196 ? 2.060 -6.281 -19.667 1.00 78.00 196 ALA A C 1
ATOM 1567 O O . ALA A 1 196 ? 0.894 -6.053 -20.000 1.00 78.00 196 ALA A O 1
ATOM 1568 N N . ASP A 1 197 ? 3.014 -5.359 -19.685 1.00 75.81 197 ASP A N 1
ATOM 1569 C CA . ASP A 1 197 ? 2.796 -3.983 -20.107 1.00 75.81 197 ASP A CA 1
ATOM 1570 C C . ASP A 1 197 ? 3.576 -3.723 -21.398 1.00 75.81 197 ASP A C 1
ATOM 1572 O O . ASP A 1 197 ? 4.762 -4.032 -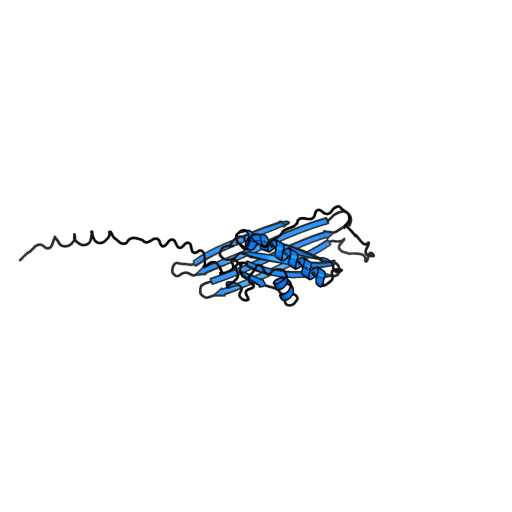21.486 1.00 75.81 197 ASP A O 1
ATOM 1576 N N . ARG A 1 198 ? 2.915 -3.129 -22.395 1.00 78.69 198 ARG A N 1
ATOM 1577 C CA . ARG A 1 198 ? 3.560 -2.591 -23.595 1.00 78.69 198 ARG A CA 1
ATOM 1578 C C . ARG A 1 198 ? 3.350 -1.092 -23.658 1.00 78.69 198 ARG A C 1
ATOM 1580 O O . ARG A 1 198 ? 2.202 -0.643 -23.716 1.00 78.69 198 ARG A O 1
ATOM 1587 N N . VAL A 1 199 ? 4.430 -0.319 -23.699 1.00 68.25 199 VAL A N 1
ATOM 1588 C CA . VAL A 1 199 ? 4.362 1.148 -23.758 1.00 68.25 199 VAL A CA 1
ATOM 1589 C C . VAL A 1 199 ? 5.037 1.633 -25.032 1.00 68.25 199 VAL A C 1
ATOM 1591 O O . VAL A 1 199 ? 6.238 1.499 -25.193 1.00 68.25 199 VAL A O 1
ATOM 1594 N N . THR A 1 200 ? 4.261 2.196 -25.952 1.00 70.56 200 THR A N 1
ATOM 1595 C CA . THR A 1 200 ? 4.787 2.865 -27.152 1.00 70.56 200 THR A CA 1
ATOM 1596 C C . THR A 1 200 ? 4.281 4.303 -27.198 1.00 70.56 200 THR A C 1
ATOM 1598 O O . THR A 1 200 ? 3.310 4.632 -26.514 1.00 70.56 200 THR A O 1
ATOM 1601 N N . THR A 1 201 ? 4.896 5.145 -28.033 1.00 64.62 201 THR A N 1
ATOM 1602 C CA . THR A 1 201 ? 4.482 6.543 -28.270 1.00 64.62 201 THR A CA 1
ATOM 1603 C C . THR A 1 201 ? 2.993 6.647 -28.588 1.00 64.62 201 THR A C 1
ATOM 1605 O O . THR A 1 201 ? 2.301 7.529 -28.093 1.00 64.62 201 THR A O 1
ATOM 1608 N N . ASN A 1 202 ? 2.490 5.705 -29.388 1.00 55.12 202 ASN A N 1
ATOM 1609 C CA . ASN A 1 202 ? 1.110 5.726 -29.838 1.00 55.12 202 ASN A CA 1
ATOM 1610 C C . ASN A 1 202 ? 0.204 4.980 -28.857 1.00 55.12 202 ASN A C 1
ATOM 1612 O O . ASN A 1 202 ? -0.830 5.510 -28.455 1.00 55.12 202 ASN A O 1
ATOM 1616 N N . TRP A 1 203 ? 0.540 3.734 -28.504 1.00 50.12 203 TRP A N 1
ATOM 1617 C CA . TRP A 1 203 ? -0.384 2.821 -27.822 1.00 50.12 203 TRP A CA 1
ATOM 1618 C C . TRP A 1 203 ? 0.213 2.252 -26.529 1.00 50.12 203 TRP A C 1
ATOM 1620 O O . TRP A 1 203 ? 1.375 1.836 -26.488 1.00 50.12 203 TRP A O 1
ATOM 1630 N N . LYS A 1 204 ? -0.623 2.183 -25.486 1.00 57.16 204 LYS A N 1
ATOM 1631 C CA . LYS A 1 204 ? -0.324 1.550 -24.194 1.00 57.16 204 LYS A CA 1
ATOM 1632 C C . LYS A 1 204 ? -1.240 0.340 -24.001 1.00 57.16 204 LYS A C 1
ATOM 1634 O O . LYS A 1 204 ? -2.457 0.482 -24.076 1.00 57.16 204 LYS A O 1
ATOM 1639 N N . ILE A 1 205 ? -0.660 -0.832 -23.756 1.00 73.38 205 ILE A N 1
ATOM 1640 C CA . ILE A 1 205 ? -1.375 -2.088 -23.479 1.00 73.38 205 ILE A CA 1
ATOM 1641 C C . ILE A 1 205 ? -0.962 -2.557 -22.086 1.00 73.38 205 ILE A C 1
ATOM 1643 O O . ILE A 1 205 ? 0.225 -2.532 -21.771 1.00 73.38 205 ILE A O 1
ATOM 1647 N N . ARG A 1 206 ? -1.923 -2.971 -21.256 1.00 68.00 206 ARG A N 1
ATOM 1648 C CA . ARG A 1 206 ? -1.666 -3.522 -19.919 1.00 68.00 206 ARG A CA 1
ATOM 1649 C C . ARG A 1 206 ? -2.504 -4.770 -19.705 1.00 68.00 206 ARG A C 1
ATOM 1651 O O . ARG A 1 206 ? -3.700 -4.763 -19.981 1.00 68.00 206 ARG A O 1
ATOM 1658 N N . LEU A 1 207 ? -1.862 -5.833 -19.239 1.00 76.06 207 LEU A N 1
ATOM 1659 C CA . LEU A 1 207 ? -2.497 -7.086 -18.850 1.00 76.06 207 LEU A CA 1
ATOM 1660 C C . LEU A 1 207 ? -2.015 -7.440 -17.452 1.00 76.06 207 LEU A C 1
ATOM 1662 O O . LEU A 1 207 ? -0.831 -7.715 -17.261 1.00 76.06 207 LEU A O 1
ATOM 1666 N N . ARG A 1 208 ? -2.921 -7.408 -16.472 1.00 75.12 208 ARG A N 1
ATOM 1667 C CA . ARG A 1 208 ? -2.550 -7.572 -15.060 1.00 75.12 208 ARG A CA 1
ATOM 1668 C C . ARG A 1 208 ? -3.457 -8.549 -14.302 1.00 75.12 208 ARG A C 1
ATOM 1670 O O . ARG A 1 208 ? -4.149 -8.137 -13.368 1.00 75.12 208 ARG A O 1
ATOM 1677 N N . PRO A 1 209 ? -3.552 -9.828 -14.712 1.00 74.00 209 PRO A N 1
ATOM 1678 C CA . PRO A 1 209 ? -4.302 -10.812 -13.946 1.00 74.00 209 PRO A CA 1
ATOM 1679 C C . PRO A 1 209 ? -3.647 -11.060 -12.582 1.00 74.00 209 PRO A C 1
ATOM 1681 O O . PRO A 1 209 ? -2.435 -11.256 -12.474 1.00 74.00 209 PRO A O 1
ATOM 1684 N N . TYR A 1 210 ? -4.472 -11.101 -11.541 1.00 72.38 210 TYR A N 1
ATOM 1685 C CA . TYR A 1 210 ? -4.040 -11.405 -10.183 1.00 72.38 210 TYR A CA 1
ATOM 1686 C C . TYR A 1 210 ? -4.978 -12.407 -9.508 1.00 72.38 210 TYR A C 1
ATOM 1688 O O . TYR A 1 210 ? -6.175 -12.494 -9.804 1.00 72.38 210 TYR A O 1
ATOM 1696 N N . LEU A 1 211 ? -4.410 -13.154 -8.568 1.00 74.00 211 LEU A N 1
ATOM 1697 C CA . LEU A 1 211 ? -5.092 -14.119 -7.726 1.00 74.00 211 LEU A CA 1
ATOM 1698 C C . LEU A 1 211 ? -4.681 -13.891 -6.271 1.00 74.00 211 LEU A C 1
ATOM 1700 O O . LEU A 1 211 ? -3.508 -13.993 -5.915 1.00 74.00 211 LEU A O 1
ATOM 1704 N N . ASN A 1 212 ? -5.678 -13.603 -5.439 1.00 70.12 212 ASN A N 1
ATOM 1705 C CA . ASN A 1 212 ? -5.550 -13.470 -3.998 1.00 70.12 212 ASN A CA 1
ATOM 1706 C C . ASN A 1 212 ? -6.369 -14.570 -3.323 1.00 70.12 212 ASN A C 1
ATOM 1708 O O . ASN A 1 212 ? -7.581 -14.693 -3.526 1.00 70.12 212 ASN A O 1
ATOM 1712 N N . PHE A 1 213 ? -5.712 -15.348 -2.479 1.00 71.69 213 PHE A N 1
ATOM 1713 C CA . PHE A 1 213 ? -6.323 -16.371 -1.654 1.00 71.69 213 PHE A CA 1
ATOM 1714 C C . PHE A 1 213 ? -6.094 -16.027 -0.186 1.00 71.69 213 PHE A C 1
ATOM 1716 O O . PHE A 1 213 ? -4.954 -15.921 0.259 1.00 71.69 213 PHE A O 1
ATOM 1723 N N . ASN A 1 214 ? -7.172 -15.845 0.571 1.00 71.81 214 ASN A N 1
ATOM 1724 C CA . ASN A 1 214 ? -7.111 -15.551 1.995 1.00 71.81 214 ASN A CA 1
ATOM 1725 C C . ASN A 1 214 ? -7.982 -16.546 2.765 1.00 71.81 214 ASN A C 1
ATOM 1727 O O . ASN A 1 214 ? -9.196 -16.604 2.583 1.00 71.81 214 ASN A O 1
ATOM 1731 N N . ASN A 1 215 ? -7.364 -17.323 3.647 1.00 73.81 215 ASN A N 1
ATOM 1732 C CA . ASN A 1 215 ? -8.036 -18.322 4.460 1.00 73.81 215 ASN A CA 1
ATOM 1733 C C . ASN A 1 215 ? -7.774 -18.073 5.945 1.00 73.81 215 ASN A C 1
ATOM 1735 O O . ASN A 1 215 ? -6.625 -17.907 6.366 1.00 73.81 215 ASN A O 1
ATOM 1739 N N . ARG A 1 216 ? -8.840 -18.071 6.748 1.00 69.62 216 ARG A N 1
ATOM 1740 C CA . ARG A 1 216 ? -8.761 -17.919 8.200 1.00 69.62 216 ARG A CA 1
ATOM 1741 C C . ARG A 1 216 ? -9.634 -18.954 8.897 1.00 69.62 216 ARG A C 1
ATOM 1743 O O . ARG A 1 216 ? -10.843 -18.992 8.690 1.00 69.62 216 ARG A O 1
ATOM 1750 N N . THR A 1 217 ? -9.025 -19.741 9.774 1.00 75.12 217 THR A N 1
ATOM 1751 C CA . THR A 1 217 ? -9.706 -20.784 10.549 1.00 75.12 217 THR A CA 1
ATOM 1752 C C . THR A 1 217 ? -9.618 -20.477 12.039 1.00 75.12 217 THR A C 1
ATOM 1754 O O . THR A 1 217 ? -8.539 -20.162 12.540 1.00 75.12 217 THR A O 1
ATOM 1757 N N . TYR A 1 218 ? -10.742 -20.598 12.744 1.00 75.69 218 TYR A N 1
ATOM 1758 C CA . TYR A 1 218 ? -10.855 -20.452 14.193 1.00 75.69 218 TYR A CA 1
ATOM 1759 C C . TYR A 1 218 ? -11.255 -21.787 14.822 1.00 75.69 218 TYR A C 1
ATOM 1761 O O . TYR A 1 218 ? -12.271 -22.361 14.441 1.00 75.69 218 TYR A O 1
ATOM 1769 N N . VAL A 1 219 ? -10.498 -22.257 15.811 1.00 70.94 219 VAL A N 1
ATOM 1770 C CA . VAL A 1 219 ? -10.824 -23.481 16.560 1.00 70.94 219 VAL A CA 1
ATOM 1771 C C . VAL A 1 219 ? -11.611 -23.091 17.812 1.00 70.94 219 VAL A C 1
ATOM 1773 O O . VAL A 1 219 ? -11.126 -22.314 18.639 1.00 70.94 219 VAL A O 1
ATOM 1776 N N . THR A 1 220 ? -12.832 -23.612 17.967 1.00 68.94 220 THR A N 1
ATOM 1777 C CA . THR A 1 220 ? -13.676 -23.384 19.155 1.00 68.94 220 THR A CA 1
ATOM 1778 C C . THR A 1 220 ? -14.005 -24.698 19.858 1.00 68.94 220 THR A C 1
ATOM 1780 O O . THR A 1 220 ? -13.940 -25.771 19.265 1.00 68.94 220 THR A O 1
ATOM 1783 N N . THR A 1 221 ? -14.428 -24.634 21.122 1.00 62.84 221 THR A N 1
ATOM 1784 C CA . THR A 1 221 ? -14.838 -25.814 21.906 1.00 62.84 221 THR A CA 1
ATOM 1785 C C . THR A 1 221 ? -16.052 -26.555 21.318 1.00 62.84 221 THR A C 1
ATOM 1787 O O . THR A 1 221 ? -16.344 -27.666 21.747 1.00 62.84 221 THR A O 1
ATOM 1790 N N . ALA A 1 222 ? -16.759 -25.952 20.352 1.00 66.50 222 ALA A N 1
ATOM 1791 C CA . ALA A 1 222 ? -17.916 -26.518 19.657 1.00 66.50 222 ALA A CA 1
ATOM 1792 C C . ALA A 1 222 ? -17.610 -26.974 18.209 1.00 66.50 222 ALA A C 1
ATOM 1794 O O . ALA A 1 222 ? -18.519 -27.443 17.526 1.00 66.50 222 ALA A O 1
ATOM 1795 N N . GLY A 1 223 ? -16.359 -26.843 17.743 1.00 59.12 223 GLY A N 1
ATOM 1796 C CA . GLY A 1 223 ? -15.919 -27.167 16.378 1.00 59.12 223 GLY A CA 1
ATOM 1797 C C . GLY A 1 223 ? -15.143 -26.031 15.694 1.00 59.12 223 GLY A C 1
ATOM 1798 O O . GLY A 1 223 ? -15.031 -24.922 16.228 1.00 59.12 223 GLY A O 1
ATOM 1799 N N . ASP A 1 224 ? -14.608 -26.311 14.504 1.00 65.75 224 ASP A N 1
ATOM 1800 C CA . ASP A 1 224 ? -13.831 -25.355 13.705 1.00 65.75 224 ASP A CA 1
ATOM 1801 C C . ASP A 1 224 ? -14.750 -24.436 12.884 1.00 65.75 224 ASP A C 1
ATOM 1803 O O . ASP A 1 224 ? -15.638 -24.899 12.167 1.00 65.75 224 ASP A O 1
ATOM 1807 N N . ILE A 1 225 ? -14.516 -23.124 12.948 1.00 67.81 225 ILE A N 1
ATOM 1808 C CA . ILE A 1 225 ? -15.160 -22.119 12.096 1.00 67.81 225 ILE A CA 1
ATOM 1809 C C . ILE A 1 225 ? -14.151 -21.697 11.026 1.00 67.81 225 ILE A C 1
ATOM 1811 O O . ILE A 1 225 ? -13.137 -21.065 11.330 1.00 67.81 225 ILE A O 1
ATOM 1815 N N . VAL A 1 226 ? -14.428 -22.033 9.766 1.00 60.03 226 VAL A N 1
ATOM 1816 C CA . VAL A 1 226 ? -13.577 -21.693 8.615 1.00 60.03 226 VAL A CA 1
ATOM 1817 C C . VAL A 1 226 ? -14.197 -20.528 7.850 1.00 60.03 226 VAL A C 1
ATOM 1819 O O . VAL A 1 226 ? -15.346 -20.608 7.421 1.00 60.03 226 VAL A O 1
ATOM 1822 N N . ASN A 1 227 ? -13.429 -19.460 7.649 1.00 56.50 227 ASN A N 1
ATOM 18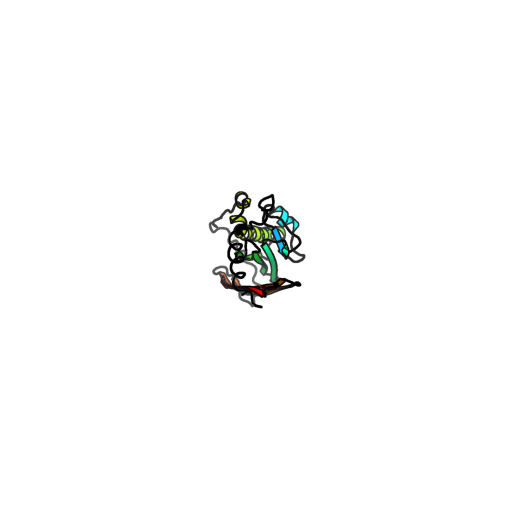23 C CA . ASN A 1 227 ? -13.766 -18.374 6.738 1.00 56.50 227 ASN A CA 1
ATOM 1824 C C . ASN A 1 227 ? -12.733 -18.332 5.604 1.00 56.50 227 ASN A C 1
ATOM 1826 O O . ASN A 1 227 ? -11.554 -18.057 5.841 1.00 56.50 227 ASN A O 1
ATOM 1830 N N . SER A 1 228 ? -13.177 -18.607 4.378 1.00 53.81 228 SER A N 1
ATOM 1831 C CA . SER A 1 228 ? -12.327 -18.626 3.188 1.00 53.81 228 SER A CA 1
ATOM 1832 C C . SER A 1 228 ? -12.827 -17.599 2.182 1.00 53.81 228 SER A C 1
ATOM 1834 O O . SER A 1 228 ? -13.984 -17.646 1.765 1.00 53.81 228 SER A O 1
ATOM 1836 N N . THR A 1 229 ? -11.944 -16.685 1.785 1.00 62.16 229 THR A N 1
ATOM 1837 C CA . THR A 1 229 ? -12.218 -15.680 0.759 1.00 62.16 229 THR A CA 1
ATOM 1838 C C . THR A 1 229 ? -11.208 -15.838 -0.371 1.00 62.16 229 THR A C 1
ATOM 1840 O O . THR A 1 229 ? -9.999 -15.707 -0.176 1.00 62.16 229 THR A O 1
ATOM 1843 N N . HIS A 1 230 ? -11.707 -16.083 -1.578 1.00 58.22 230 HIS A N 1
ATOM 1844 C CA . HIS A 1 230 ? -10.926 -16.046 -2.813 1.00 58.22 230 HIS A CA 1
ATOM 1845 C C . HIS A 1 230 ? -11.318 -14.819 -3.645 1.00 58.22 230 HIS A C 1
ATOM 1847 O O . HIS A 1 230 ? -12.504 -14.510 -3.792 1.00 58.22 230 HIS A O 1
ATOM 1853 N N . ARG A 1 231 ? -10.331 -14.121 -4.210 1.00 57.72 231 ARG A N 1
ATOM 1854 C CA . ARG A 1 231 ? -10.559 -13.034 -5.164 1.00 57.72 231 ARG A CA 1
ATOM 1855 C C . ARG A 1 231 ? -9.591 -13.164 -6.329 1.00 57.72 231 ARG A C 1
ATOM 1857 O O . ARG A 1 231 ? -8.383 -13.238 -6.139 1.00 57.72 231 ARG A O 1
ATOM 1864 N N . HIS A 1 232 ? -10.132 -13.141 -7.535 1.00 60.28 232 HIS A N 1
ATOM 1865 C CA . HIS A 1 232 ? -9.372 -13.086 -8.777 1.00 60.28 232 HIS A CA 1
ATOM 1866 C C . HIS A 1 232 ? -9.870 -11.904 -9.610 1.00 60.28 232 HIS A C 1
ATOM 1868 O O . HIS A 1 232 ? -11.053 -11.557 -9.562 1.00 60.28 232 HIS A O 1
ATOM 1874 N N . GLY A 1 233 ? -8.985 -11.284 -10.378 1.00 55.84 233 GLY A N 1
ATOM 1875 C CA . GLY A 1 233 ? -9.343 -10.144 -11.211 1.00 55.84 233 GLY A CA 1
ATOM 1876 C C . GLY A 1 233 ? -8.309 -9.869 -12.289 1.00 55.84 233 GLY A C 1
ATOM 1877 O O . GLY A 1 233 ? -7.233 -10.460 -12.303 1.00 55.84 233 GLY A O 1
ATOM 1878 N N . TYR A 1 234 ? -8.663 -8.973 -13.201 1.00 58.88 234 TYR A N 1
ATOM 1879 C CA . TYR A 1 234 ? -7.777 -8.432 -14.224 1.00 58.88 234 TYR A CA 1
ATOM 1880 C C . TYR A 1 234 ? -8.075 -6.936 -14.380 1.00 58.88 234 TYR A C 1
ATOM 1882 O O . TYR A 1 234 ? -9.219 -6.515 -14.193 1.00 58.88 234 TYR A O 1
ATOM 1890 N N . SER A 1 235 ? -7.047 -6.139 -14.673 1.00 46.31 235 SER A N 1
ATOM 1891 C CA . SER A 1 235 ? -7.147 -4.709 -15.003 1.00 46.31 235 SER A CA 1
ATOM 1892 C C . SER A 1 235 ? -6.357 -4.396 -16.256 1.00 46.31 235 SER A C 1
ATOM 1894 O O . SER A 1 235 ? -5.243 -4.970 -16.349 1.00 46.31 235 SER A O 1
#

Radius of gyration: 27.44 Å; chains: 1; bounding box: 70×71×85 Å

Foldseek 3Di:
DDDDPDDPPPPPPPVPPDPPPPPPVPPPPPPCDPLQAFEEEEAEDPLADPVVLCVLCVRHHYDPDPVSGQWYKYWDWDAQDQQFIKIWIKIAGDDVCHPLIDIDMFTDGSPDDPVNVNVGVSVVVLVSCCSVCVVTPSNVVDDDDDDDDPPPPPPPDPDDDPPDPVQQKGKDKDKDWDWDDDPFKTKIKIKIWIWIWHDDPVDTDIWIKIKIWIKMWGQDPVGIDIDTDIDIDID

Sequence (235 aa):
MKLNSSALLLSFLVFFLSSQITHANSNSRQPGRPNGRISVFLDTESWFDHDFVRQQIPVVNYVRDREQADVHIIITRHNAGSAGTNYAISFIGNRAFLGIDNDLTYWAAATNSSDETRRGYTNILKIGLVSYLSSTTMIDRVLVDFFSETTDALGLEEETVETDPWNNWVFEIYGGGNFGKEEKLSNYTLRTGFYADRVTTNWKIRLRPYLNFNNRTYVTTAGDIVNSTHRHGYS